Protein AF-A0A9P4TU41-F1 (afdb_monomer)

Foldseek 3Di:
DPPDPPPLVCVVPPDPDDDDDPDDDDDPPADPLLVVLLVCLVVVVVVPHDQEDDLVSLLSNLVCCVNPVCLVSCVVRCCSHCVVCLVCLQPPPNLLVLSVCVSNVVPVSNVVSLVSCLVAWDADPVRFTAHNVRDTPVPHDHDPCSVVVSPVSNVVVVVVVVVVVCVVVVVVVVVVPDDDDPPPDD

Organism: NCBI:txid1048955

Radius of gyration: 26.03 Å; Cα contacts (8 Å, |Δi|>4): 133; chains: 1; bounding box: 68×40×89 Å

Secondary structure (DSSP, 8-s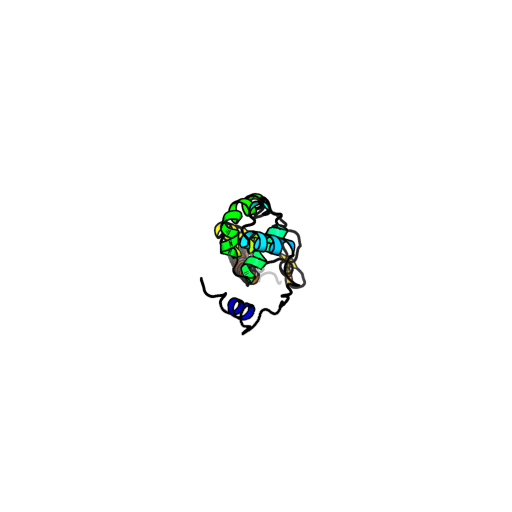tate):
---S-HHHHHHTS-----S----PPP-TTS-HHHHHHHHHHHTT-GGGS-SS--HHHHHHHHHHHHHHT-HHHHGGGHHHHHHHHHTTTTSTT-TTHHHHHHHHT-HHHHHHHHHHHHHH-EE-TT--EE-TTS-BGGGS---TTHHHHHHHHHHHHHHHHHHHHHHHHHHHHHHTTPPPPTT---

Mean predicted aligned error: 9.93 Å

pLDDT: mean 85.28, std 16.54, range [38.69, 98.06]

Sequence (186 aa):
MLMKNLHLRKSMFASNSTEANEEEVAFPEDSVKALNIVLRLAHLRYVQVPKILKFSTLIELAILCDKYDLVSLVRPYLHDWCAPHSEQLCAVGYEEWLYLAWVFGYATGFKKLANMLAMQIRTNAEGHCLTTGGRGLDKLQMPPGIVDHLLSIRASIVERLHGVCCCYVNPILAESYVKPHPGDVK

Nearest PDB structures (foldseek):
  8b3i-assembly1_e  TM=2.694E-01  e=2.372E+00  Homo sapiens
  8p0v-assembly1_O  TM=2.212E-01  e=4.064E+00  Homo sapiens

Structure (mmCIF, N/CA/C/O backbone):
data_AF-A0A9P4TU41-F1
#
_entry.id   AF-A0A9P4TU41-F1
#
loop_
_atom_site.group_PDB
_atom_site.id
_atom_site.type_symbol
_atom_site.label_atom_id
_atom_site.label_alt_id
_atom_site.label_comp_id
_atom_site.label_asym_id
_atom_site.label_entity_id
_atom_site.label_seq_id
_atom_site.pdbx_PDB_ins_code
_atom_site.Cartn_x
_atom_site.Cartn_y
_atom_site.Cartn_z
_atom_site.occupancy
_atom_site.B_iso_or_equiv
_atom_site.auth_seq_id
_atom_site.auth_comp_id
_atom_site.auth_asym_id
_atom_site.auth_atom_id
_atom_site.pdbx_PDB_model_num
ATOM 1 N N . MET A 1 1 ? -12.778 -12.530 -6.295 1.00 38.69 1 MET A N 1
ATOM 2 C CA . MET A 1 1 ? -11.574 -13.316 -5.946 1.00 38.69 1 MET A CA 1
ATOM 3 C C . MET A 1 1 ? -11.607 -13.549 -4.437 1.00 38.69 1 MET A C 1
ATOM 5 O O . MET A 1 1 ? -11.075 -12.751 -3.688 1.00 38.69 1 MET A O 1
ATOM 9 N N . LEU A 1 2 ? -12.382 -14.550 -4.002 1.00 43.75 2 LEU A N 1
ATOM 10 C CA . LEU A 1 2 ? -12.936 -14.680 -2.638 1.00 43.75 2 LEU A CA 1
ATOM 11 C C . LEU A 1 2 ? -12.410 -15.915 -1.874 1.00 43.75 2 LEU A C 1
ATOM 13 O O . LEU A 1 2 ? -13.087 -16.438 -0.999 1.00 43.75 2 LEU A O 1
ATOM 17 N N . MET A 1 3 ? -11.220 -16.424 -2.201 1.00 42.34 3 MET A N 1
ATOM 18 C CA . MET A 1 3 ? -10.729 -17.683 -1.618 1.00 42.34 3 MET A CA 1
ATOM 19 C C . MET A 1 3 ? -9.281 -17.607 -1.136 1.00 42.34 3 MET A C 1
ATOM 21 O O . MET A 1 3 ? -8.426 -18.307 -1.667 1.00 42.34 3 MET A O 1
ATOM 25 N N . LYS A 1 4 ? -8.985 -16.777 -0.127 1.00 49.34 4 LYS A N 1
ATOM 26 C CA . LYS A 1 4 ? -7.693 -16.888 0.581 1.00 49.34 4 LYS A CA 1
ATOM 27 C C . LYS A 1 4 ? -7.748 -16.978 2.110 1.00 49.34 4 LYS A C 1
ATOM 29 O O . LYS A 1 4 ? -6.784 -17.448 2.694 1.00 49.34 4 LYS A O 1
ATOM 34 N N . ASN A 1 5 ? -8.876 -16.708 2.772 1.00 48.41 5 ASN A N 1
ATOM 35 C CA . ASN A 1 5 ? -8.836 -16.447 4.223 1.00 48.41 5 ASN A CA 1
ATOM 36 C C . ASN A 1 5 ? -9.500 -17.511 5.121 1.00 48.41 5 ASN A C 1
ATOM 38 O O . ASN A 1 5 ? -9.805 -17.237 6.279 1.00 48.41 5 ASN A O 1
ATOM 42 N N . LEU A 1 6 ? -9.719 -18.745 4.640 1.00 43.12 6 LEU A N 1
ATOM 43 C CA . LEU A 1 6 ? -10.350 -19.787 5.472 1.00 43.12 6 LEU A CA 1
ATOM 44 C C . LEU A 1 6 ? -9.370 -20.494 6.429 1.00 43.12 6 LEU A C 1
ATOM 46 O O . LEU A 1 6 ? -9.794 -20.989 7.471 1.00 43.12 6 LEU A O 1
ATOM 50 N N . HIS A 1 7 ? -8.074 -20.550 6.102 1.00 43.03 7 HIS A N 1
ATOM 51 C CA . HIS A 1 7 ? -7.105 -21.320 6.893 1.00 43.03 7 HIS A CA 1
ATOM 52 C C . HIS A 1 7 ? -6.685 -20.589 8.182 1.00 43.03 7 HIS A C 1
ATOM 54 O O . HIS A 1 7 ? -6.666 -21.194 9.250 1.00 43.03 7 HIS A O 1
ATOM 60 N N . LEU A 1 8 ? -6.475 -19.268 8.111 1.00 48.97 8 LEU A N 1
ATOM 61 C CA . LEU A 1 8 ? -6.157 -18.431 9.279 1.00 48.97 8 LEU A CA 1
ATOM 62 C C . LEU A 1 8 ? -7.345 -18.303 10.249 1.00 48.97 8 LEU A C 1
ATOM 64 O O . LEU A 1 8 ? -7.156 -18.412 11.458 1.00 48.97 8 LEU A O 1
ATOM 68 N N . ARG A 1 9 ? -8.583 -18.190 9.734 1.00 48.12 9 ARG A N 1
ATOM 69 C CA . ARG A 1 9 ? -9.808 -18.152 10.562 1.00 48.12 9 ARG A CA 1
ATOM 70 C C . ARG A 1 9 ? -9.987 -19.393 11.438 1.00 48.12 9 ARG A C 1
ATOM 72 O O . ARG A 1 9 ? -10.504 -19.274 12.542 1.00 48.12 9 ARG A O 1
ATOM 79 N N . LYS A 1 10 ? -9.579 -20.574 10.957 1.00 45.94 10 LYS A N 1
ATOM 80 C CA . LYS A 1 10 ? -9.667 -21.811 11.746 1.00 45.94 10 LYS A CA 1
ATOM 81 C C . LYS A 1 10 ? -8.585 -21.889 12.818 1.00 45.94 10 LYS A C 1
ATOM 83 O O . LYS A 1 10 ? -8.879 -22.375 13.895 1.00 45.94 10 LYS A O 1
ATOM 88 N N . SER A 1 11 ? -7.381 -21.377 12.569 1.00 47.03 11 SER A N 1
ATOM 89 C CA . SER A 1 11 ? -6.289 -21.476 13.546 1.00 47.03 11 SER A CA 1
ATOM 90 C C . SER A 1 11 ? -6.478 -20.582 14.776 1.00 47.03 11 SER A C 1
ATOM 92 O O . SER A 1 11 ? -5.959 -20.921 15.830 1.00 47.03 11 SER A O 1
ATOM 94 N N . MET A 1 12 ? -7.207 -19.464 14.661 1.00 50.66 12 MET A N 1
ATOM 95 C CA . MET A 1 12 ? -7.396 -18.517 15.773 1.00 50.66 12 MET A CA 1
ATOM 96 C C . MET A 1 12 ? -8.473 -18.958 16.784 1.00 50.66 12 MET A C 1
ATOM 98 O O . MET A 1 12 ? -8.491 -18.461 17.901 1.00 50.66 12 MET A O 1
ATOM 102 N N . PHE A 1 13 ? -9.352 -19.897 16.412 1.00 54.66 13 PHE A N 1
ATOM 103 C CA . PHE A 1 13 ? -10.448 -20.384 17.267 1.00 54.66 13 PHE A CA 1
ATOM 104 C C . PHE A 1 13 ? -10.550 -21.919 17.316 1.00 54.66 13 PHE A C 1
ATOM 106 O O . PHE A 1 13 ? -11.575 -22.458 17.725 1.00 54.66 13 PHE A O 1
ATOM 113 N N . ALA A 1 14 ? -9.513 -22.646 16.888 1.00 48.22 14 ALA A N 1
ATOM 114 C CA . ALA A 1 14 ? -9.449 -24.105 17.015 1.00 48.22 14 ALA A CA 1
ATOM 115 C C . ALA A 1 14 ? -8.848 -24.531 18.364 1.00 48.22 14 ALA A C 1
ATOM 117 O O . ALA A 1 14 ? -7.944 -25.362 18.412 1.00 48.22 14 ALA A O 1
ATOM 118 N N . SER A 1 15 ? -9.362 -23.979 19.460 1.00 49.50 15 SER A N 1
ATOM 119 C CA . SER A 1 15 ? -9.226 -24.566 20.790 1.00 49.50 15 SER A CA 1
ATOM 120 C C . SER A 1 15 ? -10.615 -24.995 21.262 1.00 49.50 15 SER A C 1
ATOM 122 O O . SER A 1 15 ? -11.562 -24.211 21.316 1.00 49.50 15 SER A O 1
ATOM 124 N N . ASN A 1 16 ? -10.766 -26.292 21.539 1.00 52.56 16 ASN A N 1
ATOM 125 C CA . ASN A 1 16 ? -11.933 -26.828 22.232 1.00 52.56 16 ASN A CA 1
ATOM 126 C C . ASN A 1 16 ? -11.872 -26.348 23.690 1.00 52.56 16 ASN A C 1
ATOM 128 O O . ASN A 1 16 ? -11.364 -27.069 24.544 1.00 52.56 16 ASN A O 1
ATOM 132 N N . SER A 1 17 ? -12.353 -25.140 23.975 1.00 49.31 17 SER A N 1
ATOM 133 C CA . SER A 1 17 ? -12.289 -24.581 25.328 1.00 49.31 17 SER A CA 1
ATOM 134 C C . SER A 1 17 ? -13.618 -24.780 26.053 1.00 49.31 17 SER A C 1
ATOM 136 O O . SER A 1 17 ? -14.545 -23.976 25.964 1.00 49.31 17 SER A O 1
ATOM 138 N N . THR A 1 18 ? -13.716 -25.898 26.771 1.00 51.31 18 THR A N 1
ATOM 13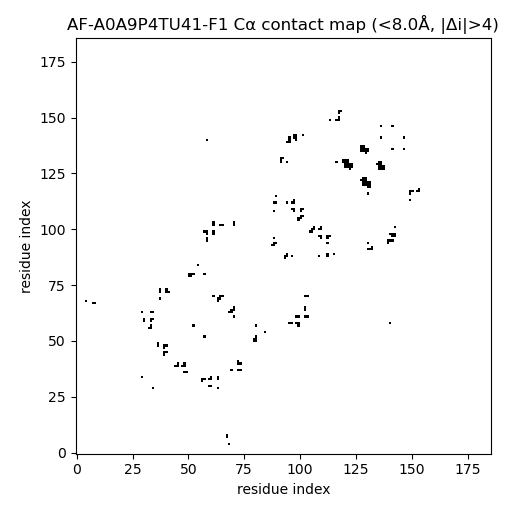9 C CA . THR A 1 18 ? -14.534 -25.981 27.982 1.00 51.31 18 THR A CA 1
ATOM 140 C C . THR A 1 18 ? -13.812 -25.200 29.081 1.00 51.31 18 THR A C 1
ATOM 142 O O . THR A 1 18 ? -12.675 -25.529 29.394 1.00 51.31 18 THR A O 1
ATOM 145 N N . GLU A 1 19 ? -14.503 -24.213 29.652 1.00 46.53 19 GLU A N 1
ATOM 146 C CA . GLU A 1 19 ? -14.101 -23.349 30.778 1.00 46.53 19 GLU A CA 1
ATOM 147 C C . GLU A 1 19 ? -13.234 -22.120 30.447 1.00 46.53 19 GLU A C 1
ATOM 149 O O . GLU A 1 19 ? -12.299 -22.145 29.651 1.00 46.53 19 GLU A O 1
ATOM 154 N N . ALA A 1 20 ? -13.621 -21.001 31.070 1.00 51.19 20 ALA A N 1
ATOM 155 C CA . ALA A 1 20 ? -13.007 -19.687 30.960 1.00 51.19 20 ALA A CA 1
ATOM 156 C C . ALA A 1 20 ? -11.635 -19.683 31.644 1.00 51.19 20 ALA A C 1
ATOM 158 O O . ALA A 1 20 ? -11.511 -19.299 32.804 1.00 51.19 20 ALA A O 1
ATOM 159 N N . ASN A 1 21 ? -10.613 -20.130 30.924 1.00 53.59 21 ASN A N 1
ATOM 160 C CA . ASN A 1 21 ? -9.230 -19.851 31.269 1.00 53.59 21 ASN A CA 1
ATOM 161 C C . ASN A 1 21 ? -8.800 -18.607 30.479 1.00 53.59 21 ASN A C 1
ATOM 163 O O . ASN A 1 21 ? -9.056 -18.525 29.276 1.00 53.59 21 ASN A O 1
ATOM 167 N N . GLU A 1 22 ? -8.217 -17.614 31.152 1.00 62.56 22 GLU A N 1
ATOM 168 C CA . GLU A 1 22 ? -7.674 -16.403 30.524 1.00 62.56 22 GLU A CA 1
ATOM 169 C C . GLU A 1 22 ? -6.463 -16.778 29.652 1.00 62.56 22 GLU A C 1
ATOM 171 O O . GLU A 1 22 ? -5.313 -16.689 30.072 1.00 62.56 22 GLU A O 1
ATOM 176 N N . GLU A 1 23 ? -6.716 -17.258 28.435 1.00 71.50 23 GLU A N 1
ATOM 177 C CA . GLU A 1 23 ? -5.667 -17.508 27.451 1.00 71.50 23 GLU A CA 1
ATOM 178 C C . GLU A 1 23 ? -5.210 -16.171 26.854 1.00 71.50 23 GLU A C 1
ATOM 180 O O . GLU A 1 23 ? -5.903 -15.541 26.050 1.00 71.50 23 GLU A O 1
ATOM 185 N N . GLU A 1 24 ? -4.032 -15.715 27.280 1.00 78.75 24 GLU A N 1
ATOM 186 C CA . GLU A 1 24 ? -3.367 -14.557 26.692 1.00 78.75 24 GLU A CA 1
ATOM 187 C C . GLU A 1 24 ? -2.900 -14.889 25.266 1.00 78.75 24 GLU A C 1
ATOM 189 O O . GLU A 1 24 ? -2.159 -15.846 25.035 1.00 78.75 24 GLU A O 1
ATOM 194 N N . VAL A 1 25 ? -3.320 -14.074 24.295 1.00 82.44 25 VAL A N 1
ATOM 195 C CA . VAL A 1 25 ? -2.894 -14.195 22.895 1.00 82.44 25 VAL A CA 1
ATOM 196 C C . VAL A 1 25 ? -1.855 -13.119 22.594 1.00 82.44 25 VAL A C 1
ATOM 198 O O . VAL A 1 25 ? -2.152 -11.925 22.634 1.00 82.44 25 VAL A O 1
ATOM 201 N N . ALA A 1 26 ? -0.632 -13.541 22.269 1.00 85.94 26 ALA A N 1
ATOM 202 C CA . ALA A 1 26 ? 0.463 -12.641 21.920 1.00 85.94 26 ALA A CA 1
ATOM 203 C C . ALA A 1 26 ? 0.450 -12.255 20.428 1.00 85.94 26 ALA A C 1
ATOM 205 O O . ALA A 1 26 ? 0.264 -13.102 19.554 1.00 85.94 26 ALA A O 1
ATOM 206 N N . PHE A 1 27 ? 0.740 -10.980 20.135 1.00 87.25 27 PHE A N 1
ATOM 207 C CA . PHE A 1 27 ? 0.822 -10.422 18.774 1.00 87.25 27 PHE A CA 1
ATOM 208 C C . PHE A 1 27 ? 2.187 -9.746 18.510 1.00 87.25 27 PHE A C 1
ATOM 210 O O . PHE A 1 27 ? 2.232 -8.543 18.252 1.00 87.25 27 PHE A O 1
ATOM 217 N N . PRO A 1 28 ? 3.320 -10.472 18.611 1.00 86.31 28 PRO A N 1
ATOM 218 C CA . PRO A 1 28 ? 4.659 -9.867 18.642 1.00 86.31 28 PRO A CA 1
ATOM 219 C C . PRO A 1 28 ? 5.038 -9.104 17.363 1.00 86.31 28 PRO A C 1
ATOM 221 O O . PRO A 1 28 ? 5.765 -8.119 17.431 1.00 86.31 28 PRO A O 1
ATOM 224 N N . GLU A 1 29 ? 4.507 -9.524 16.214 1.00 87.62 29 GLU A N 1
ATOM 225 C CA . GLU A 1 29 ? 4.835 -8.954 14.898 1.00 87.62 29 GLU A CA 1
ATOM 226 C C . GLU A 1 29 ? 3.870 -7.843 14.448 1.00 87.62 29 GLU A C 1
ATOM 228 O O . GLU A 1 29 ? 4.041 -7.261 13.377 1.00 87.6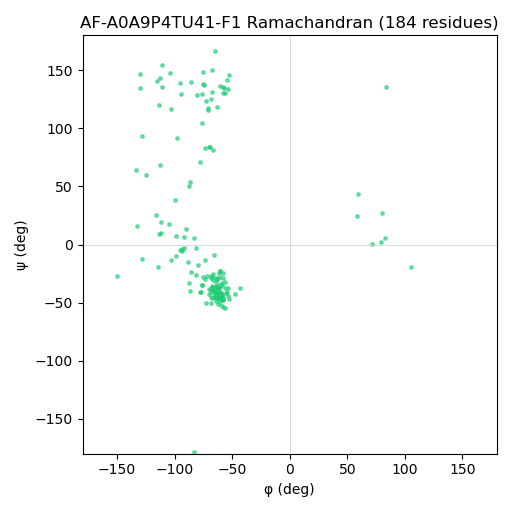2 29 GLU A O 1
ATOM 233 N N . ASP A 1 30 ? 2.818 -7.563 15.221 1.00 91.44 30 ASP A N 1
ATOM 234 C CA . ASP A 1 30 ? 1.769 -6.630 14.814 1.00 91.44 30 ASP A CA 1
ATOM 235 C C . ASP A 1 30 ? 2.021 -5.222 15.371 1.00 91.44 30 ASP A C 1
ATOM 237 O O . ASP A 1 30 ? 2.372 -5.024 16.536 1.00 91.44 30 ASP A O 1
ATOM 241 N N . SER A 1 31 ? 1.778 -4.197 14.548 1.00 94.31 31 SER A N 1
ATOM 242 C CA . SER A 1 31 ? 1.861 -2.809 15.011 1.00 94.31 31 SER A CA 1
ATOM 243 C C . SER A 1 31 ? 0.818 -2.543 16.092 1.00 94.31 31 SER A C 1
ATOM 245 O O . SER A 1 31 ? -0.387 -2.542 15.829 1.00 94.31 31 SER A O 1
ATOM 247 N N . VAL A 1 32 ? 1.287 -2.189 17.291 1.00 94.75 32 VAL A N 1
ATOM 248 C CA . VAL A 1 32 ? 0.436 -1.774 18.417 1.00 94.75 32 VAL A CA 1
ATOM 249 C C . VAL A 1 32 ? -0.509 -0.638 18.014 1.00 94.75 32 VAL A C 1
ATOM 251 O O . VAL A 1 32 ? -1.664 -0.611 18.433 1.00 94.75 32 VAL A O 1
ATOM 254 N N . LYS A 1 33 ? -0.051 0.303 17.174 1.00 95.38 33 LYS A N 1
ATOM 255 C CA . LYS A 1 33 ? -0.865 1.449 16.736 1.00 95.38 33 LYS A CA 1
ATOM 256 C C . LYS A 1 33 ? -2.004 1.009 15.824 1.00 95.38 33 LYS A C 1
ATOM 258 O O . LYS A 1 33 ? -3.149 1.386 16.068 1.00 95.38 33 LYS A O 1
ATOM 263 N N . ALA A 1 34 ? -1.695 0.221 14.797 1.00 96.56 34 ALA A N 1
ATOM 264 C CA . ALA A 1 34 ? -2.693 -0.270 13.855 1.00 96.56 34 ALA A CA 1
ATOM 265 C C . ALA A 1 34 ? -3.676 -1.237 14.535 1.00 96.56 34 ALA A C 1
ATOM 267 O O . ALA A 1 34 ? -4.887 -1.125 14.339 1.00 96.56 34 ALA A O 1
ATOM 268 N N . LEU A 1 35 ? -3.175 -2.104 15.420 1.00 95.81 35 LEU A N 1
ATOM 269 C CA . LEU A 1 35 ? -3.991 -3.037 16.190 1.00 95.81 35 LEU A CA 1
ATOM 270 C C . LEU A 1 35 ? -4.974 -2.291 17.097 1.00 95.81 35 LEU A C 1
ATOM 272 O O . LEU A 1 35 ? -6.154 -2.622 17.138 1.00 95.81 35 LEU A O 1
ATOM 276 N N . ASN A 1 36 ? -4.532 -1.219 17.760 1.00 96.06 36 ASN A N 1
ATOM 277 C CA . ASN A 1 36 ? -5.413 -0.402 18.595 1.00 96.06 36 ASN A CA 1
ATOM 278 C C . ASN A 1 36 ? -6.546 0.249 17.780 1.00 96.06 36 ASN A C 1
ATOM 280 O O . ASN A 1 36 ? -7.677 0.316 18.253 1.00 96.06 36 ASN A O 1
ATOM 284 N N . ILE A 1 37 ? -6.278 0.683 16.541 1.00 97.50 37 ILE A N 1
ATOM 285 C CA . ILE A 1 37 ? -7.316 1.216 15.640 1.00 97.50 37 ILE A CA 1
ATOM 286 C C . ILE A 1 37 ? -8.355 0.136 15.329 1.00 97.50 37 ILE A C 1
ATOM 288 O O . ILE A 1 37 ? -9.551 0.369 15.511 1.00 97.50 37 ILE A O 1
ATOM 292 N N . VAL A 1 38 ? -7.904 -1.048 14.910 1.00 96.50 38 VAL A N 1
ATOM 293 C CA . VAL A 1 38 ? -8.778 -2.190 14.603 1.00 96.50 38 VAL A CA 1
ATOM 294 C C . VAL A 1 38 ? -9.620 -2.575 15.818 1.00 96.50 38 VAL A C 1
ATOM 296 O O . VAL A 1 38 ? -10.834 -2.716 15.698 1.00 96.50 38 VAL A O 1
ATOM 299 N N . LEU A 1 39 ? -9.010 -2.687 16.999 1.00 95.50 39 LEU A N 1
ATOM 300 C CA . LEU A 1 39 ? -9.716 -3.045 18.228 1.00 95.50 39 LEU A CA 1
ATOM 301 C C . LEU A 1 39 ? -10.735 -1.973 18.629 1.00 95.50 39 LEU A C 1
ATOM 303 O O . LEU A 1 39 ? -11.863 -2.301 18.988 1.00 95.50 39 LEU A O 1
ATOM 307 N N . ARG A 1 40 ? -10.397 -0.682 18.517 1.00 97.00 40 ARG A N 1
ATOM 308 C CA . ARG A 1 40 ? -11.365 0.404 18.755 1.00 97.00 40 ARG A CA 1
ATOM 309 C C . ARG A 1 40 ? -12.567 0.293 17.825 1.00 97.00 40 ARG A C 1
ATOM 311 O O . ARG A 1 40 ? -13.688 0.469 18.293 1.00 97.00 40 ARG A O 1
ATOM 318 N N . LEU A 1 41 ? -12.345 -0.014 16.547 1.00 96.69 41 LEU A N 1
ATOM 319 C CA . LEU A 1 41 ? -13.423 -0.221 15.581 1.00 96.69 41 LEU A CA 1
ATOM 320 C C . LEU A 1 41 ? -14.272 -1.448 15.923 1.00 96.69 41 LEU A C 1
ATOM 322 O O . LEU A 1 41 ? -15.495 -1.341 15.956 1.00 96.69 41 LEU A O 1
ATOM 326 N N . ALA A 1 42 ? -13.642 -2.579 16.248 1.00 95.00 42 ALA A N 1
ATOM 327 C CA . ALA A 1 42 ? -14.333 -3.808 16.635 1.00 95.00 42 ALA A CA 1
ATOM 328 C C . ALA A 1 42 ? -15.188 -3.627 17.903 1.00 95.00 42 ALA A C 1
ATOM 330 O O . ALA A 1 42 ? -16.283 -4.172 18.001 1.00 95.00 42 ALA A O 1
ATOM 331 N N . HIS A 1 43 ? -14.724 -2.803 18.847 1.00 95.81 43 HIS A N 1
ATOM 332 C CA . HIS A 1 43 ? -15.447 -2.451 20.072 1.00 95.81 43 HIS A CA 1
ATOM 333 C C . HIS A 1 43 ? -16.344 -1.206 19.938 1.00 95.81 43 HIS A C 1
ATOM 335 O O . HIS A 1 43 ? -16.787 -0.667 20.953 1.00 95.81 43 HIS A O 1
ATOM 341 N N . LEU A 1 44 ? -16.608 -0.724 18.717 1.00 95.88 44 LEU A N 1
ATOM 342 C CA . LEU A 1 44 ? -17.497 0.413 18.427 1.00 95.88 44 LEU A CA 1
ATOM 343 C C . LEU A 1 44 ? -17.089 1.732 19.124 1.00 95.88 44 LEU A C 1
ATOM 345 O O . LEU A 1 44 ? -17.904 2.628 19.346 1.00 95.88 44 LEU A O 1
ATOM 349 N N . ARG A 1 45 ? -15.805 1.893 19.466 1.00 95.44 45 ARG A N 1
ATOM 350 C CA . ARG A 1 45 ? -15.242 3.084 20.130 1.00 95.44 45 ARG A CA 1
ATOM 351 C C . ARG A 1 45 ? -14.845 4.160 19.117 1.00 95.44 45 ARG A C 1
ATOM 353 O O . ARG A 1 45 ? -13.717 4.652 19.124 1.00 95.44 45 ARG A O 1
ATOM 360 N N . TYR A 1 46 ? -15.779 4.551 18.252 1.00 91.56 46 TYR A N 1
ATOM 361 C CA . TYR A 1 46 ? -15.516 5.416 17.092 1.00 91.56 46 TYR A CA 1
ATOM 362 C C . TYR A 1 46 ? -14.922 6.784 17.446 1.00 91.56 46 TYR A C 1
ATOM 364 O O . TYR A 1 46 ? -14.094 7.304 16.708 1.00 91.56 46 TYR A O 1
ATOM 372 N N . VAL A 1 47 ? -15.289 7.350 18.602 1.00 94.00 47 VAL A N 1
ATOM 373 C CA . VAL A 1 47 ? -14.767 8.646 19.084 1.00 94.00 47 VAL A CA 1
ATOM 374 C C . VAL A 1 47 ? -13.245 8.615 19.271 1.00 94.00 47 VAL A C 1
ATOM 376 O O . VAL A 1 47 ? -12.578 9.638 19.148 1.00 94.00 47 VAL A O 1
ATOM 379 N N . GLN A 1 48 ? -12.685 7.437 19.547 1.00 93.62 48 GLN A N 1
ATOM 380 C CA . GLN A 1 48 ? -11.253 7.244 19.765 1.00 93.62 48 GLN A CA 1
ATOM 381 C C . GLN A 1 48 ? -10.511 6.892 18.467 1.00 93.62 48 GLN A C 1
ATOM 383 O O . GLN A 1 48 ? -9.293 6.720 18.487 1.00 93.62 48 GLN A O 1
ATOM 388 N N . VAL A 1 49 ? -11.204 6.744 17.339 1.00 95.31 49 VAL A N 1
ATOM 389 C CA . VAL A 1 49 ? -10.582 6.405 16.058 1.00 95.31 49 VAL A CA 1
ATOM 390 C C . VAL A 1 49 ? -9.981 7.675 15.438 1.00 95.31 49 VAL A C 1
ATOM 392 O O . VAL A 1 49 ? -10.673 8.691 15.341 1.00 95.31 49 VAL A O 1
ATOM 395 N N . PRO A 1 50 ? -8.698 7.668 15.024 1.00 95.12 50 PRO A N 1
ATOM 396 C CA . PRO A 1 50 ? -8.086 8.833 14.397 1.00 95.12 50 PRO A CA 1
ATOM 397 C C . PRO A 1 50 ? -8.805 9.221 13.104 1.00 95.12 50 PRO A C 1
ATOM 399 O O . PRO A 1 50 ? -9.092 8.372 12.264 1.00 95.12 50 PRO A O 1
ATOM 402 N N . LYS A 1 51 ? -9.034 10.522 12.905 1.00 93.69 51 LYS A N 1
ATOM 403 C CA . LYS A 1 51 ? -9.608 11.039 11.651 1.00 93.69 51 LYS A CA 1
ATOM 404 C C . LYS A 1 51 ? -8.601 11.065 10.501 1.00 93.69 51 LYS A C 1
ATOM 406 O O . LYS A 1 51 ? -8.985 10.964 9.348 1.00 93.69 51 LYS A O 1
ATOM 411 N N . ILE A 1 52 ? -7.315 11.206 10.822 1.00 94.06 52 ILE A N 1
ATOM 412 C CA . ILE A 1 52 ? -6.218 11.289 9.856 1.00 94.06 52 ILE A CA 1
ATOM 413 C C . ILE A 1 52 ? -5.146 10.292 10.284 1.00 94.06 52 ILE A C 1
ATOM 415 O O . ILE A 1 52 ? -4.783 10.239 11.463 1.00 94.06 52 ILE A O 1
ATOM 419 N N . LEU A 1 53 ? -4.625 9.526 9.327 1.00 95.75 53 LEU A N 1
ATOM 420 C CA . LEU A 1 53 ? -3.522 8.598 9.543 1.00 95.75 53 LEU A CA 1
ATOM 421 C C . LEU A 1 53 ? -2.272 9.061 8.804 1.00 95.75 53 LEU A C 1
ATOM 423 O O . LEU A 1 53 ? -2.335 9.565 7.684 1.00 95.75 53 LEU A O 1
ATOM 427 N N . LYS A 1 54 ? -1.117 8.848 9.437 1.00 95.81 54 LYS A N 1
ATOM 428 C CA . LYS A 1 54 ? 0.174 8.923 8.749 1.00 95.81 54 LYS A CA 1
ATOM 429 C C . LYS A 1 54 ? 0.273 7.771 7.754 1.00 95.81 54 LYS A C 1
ATOM 431 O O . LYS A 1 54 ? -0.242 6.687 8.024 1.00 95.81 54 LYS A O 1
ATOM 436 N N . PHE A 1 55 ? 1.003 7.990 6.665 1.00 95.62 55 PHE A N 1
ATOM 437 C CA . PHE A 1 55 ? 1.202 6.986 5.622 1.00 95.62 55 PHE A CA 1
ATOM 438 C C . PHE A 1 55 ? 1.721 5.651 6.176 1.00 95.62 55 PHE A C 1
ATOM 440 O O . PHE A 1 55 ? 1.138 4.609 5.904 1.00 95.62 55 PHE A O 1
ATOM 447 N N . SER A 1 56 ? 2.738 5.678 7.045 1.00 95.50 56 SER A N 1
ATOM 448 C CA . SER A 1 56 ? 3.297 4.462 7.654 1.00 95.50 56 SER A CA 1
ATOM 449 C C . SER A 1 56 ? 2.269 3.670 8.469 1.00 95.50 56 SER A C 1
ATOM 451 O O . SER A 1 56 ? 2.181 2.455 8.342 1.00 95.50 56 SER A O 1
ATOM 453 N N . THR A 1 57 ? 1.425 4.348 9.252 1.00 97.06 57 THR A N 1
ATOM 454 C CA . THR A 1 57 ? 0.346 3.693 10.010 1.00 97.06 57 THR A CA 1
ATOM 455 C C . THR A 1 57 ? -0.724 3.111 9.089 1.00 97.06 57 THR A C 1
ATOM 457 O O . THR A 1 57 ? -1.332 2.101 9.425 1.00 97.06 57 THR A O 1
ATOM 460 N N . LEU A 1 58 ? -0.951 3.714 7.920 1.00 96.94 58 LEU A N 1
ATOM 461 C CA . LEU A 1 58 ? -1.865 3.172 6.919 1.00 96.94 58 LEU A CA 1
ATOM 462 C C . LEU A 1 58 ? -1.305 1.894 6.271 1.00 96.94 58 LEU A C 1
ATOM 464 O O . LEU A 1 58 ? -2.071 0.954 6.071 1.00 96.94 58 LEU A O 1
ATOM 468 N N . ILE A 1 59 ? 0.011 1.823 6.017 1.00 97.56 59 ILE A N 1
ATOM 469 C CA . ILE A 1 59 ? 0.695 0.582 5.600 1.00 97.56 59 ILE A CA 1
ATOM 470 C C . ILE A 1 59 ? 0.530 -0.505 6.664 1.00 97.56 59 ILE A C 1
ATOM 472 O O . ILE A 1 59 ? 0.036 -1.587 6.356 1.00 97.56 59 ILE A O 1
ATOM 476 N N . GLU A 1 60 ? 0.861 -0.202 7.922 1.00 97.75 60 GLU A N 1
ATOM 477 C CA . GLU A 1 60 ? 0.702 -1.135 9.048 1.00 97.75 60 GLU A CA 1
ATOM 478 C C . GLU A 1 60 ? -0.745 -1.641 9.169 1.00 97.75 60 GLU A C 1
ATOM 480 O O . GLU A 1 60 ? -0.987 -2.828 9.383 1.00 97.75 60 GLU A O 1
ATOM 485 N N . LEU A 1 61 ? -1.725 -0.753 8.985 1.00 97.94 61 LEU A N 1
ATOM 486 C CA . LEU A 1 61 ? -3.136 -1.116 9.007 1.00 97.94 61 LEU A CA 1
ATOM 487 C C . LEU A 1 61 ? -3.518 -2.034 7.845 1.00 97.94 61 LEU A C 1
ATOM 489 O O . LEU A 1 61 ? -4.279 -2.978 8.048 1.00 97.94 61 LEU A O 1
ATOM 493 N N . ALA A 1 62 ? -2.997 -1.790 6.643 1.00 98.06 62 ALA A N 1
ATOM 494 C CA . ALA A 1 62 ? -3.237 -2.665 5.503 1.00 98.06 62 ALA A CA 1
ATOM 495 C C . ALA A 1 62 ? -2.622 -4.054 5.695 1.00 98.06 62 ALA A C 1
ATOM 497 O O . ALA A 1 62 ? -3.278 -5.033 5.351 1.00 98.06 62 ALA A O 1
ATOM 498 N N . ILE A 1 63 ? -1.437 -4.148 6.310 1.00 97.25 63 ILE A N 1
ATOM 499 C CA . ILE A 1 63 ? -0.818 -5.431 6.678 1.00 97.25 63 ILE A CA 1
ATOM 500 C C . ILE A 1 63 ? -1.750 -6.215 7.612 1.00 97.25 63 ILE A C 1
ATOM 502 O O . ILE A 1 63 ? -2.041 -7.381 7.353 1.00 97.25 63 ILE A O 1
ATOM 506 N N . LEU A 1 64 ? -2.294 -5.572 8.656 1.00 96.75 64 LEU A N 1
ATOM 507 C CA . LEU A 1 64 ? -3.273 -6.222 9.538 1.00 96.75 64 LEU A CA 1
ATOM 508 C C . LEU A 1 64 ? -4.556 -6.611 8.798 1.00 96.75 64 LEU A C 1
ATOM 510 O O . LEU A 1 64 ? -5.114 -7.676 9.053 1.00 96.75 64 LEU A O 1
ATOM 514 N N . CYS A 1 65 ? -5.034 -5.764 7.886 1.00 97.44 65 CYS A N 1
ATOM 515 C CA . CYS A 1 65 ? -6.242 -6.043 7.116 1.00 97.44 65 CYS A CA 1
ATOM 516 C C . CYS A 1 65 ? -6.087 -7.248 6.189 1.00 97.44 65 CYS A C 1
ATOM 518 O O . CYS A 1 65 ? -7.028 -8.031 6.083 1.00 97.44 65 CYS A O 1
ATOM 520 N N . ASP A 1 66 ? -4.930 -7.396 5.550 1.00 96.50 66 ASP A N 1
ATOM 521 C CA . ASP A 1 66 ? -4.584 -8.550 4.719 1.00 96.50 66 ASP A CA 1
ATOM 522 C C . ASP A 1 66 ? -4.434 -9.817 5.579 1.00 96.50 66 ASP A C 1
ATOM 524 O O . ASP A 1 66 ? -5.040 -10.848 5.290 1.00 96.50 66 ASP A O 1
ATOM 528 N N . LYS A 1 67 ? -3.723 -9.712 6.712 1.00 94.31 67 LYS A N 1
ATOM 529 C CA . LYS A 1 67 ? -3.463 -10.825 7.642 1.00 94.31 67 LYS A CA 1
ATOM 530 C C . LYS A 1 67 ? -4.727 -11.373 8.314 1.00 94.31 67 LYS A C 1
ATOM 532 O O . LYS A 1 67 ? -4.880 -12.587 8.432 1.00 94.31 67 LYS A O 1
ATOM 537 N N . TYR A 1 68 ? -5.623 -10.495 8.762 1.00 94.31 68 TYR A N 1
ATOM 538 C CA . TYR A 1 68 ? -6.784 -10.856 9.586 1.00 94.31 68 TYR A CA 1
ATOM 539 C C . TYR A 1 68 ? -8.136 -10.647 8.890 1.00 94.31 68 TYR A C 1
ATOM 541 O O . TYR A 1 68 ? -9.177 -10.759 9.534 1.00 94.31 68 TYR A O 1
ATOM 549 N N . ASP A 1 69 ? -8.146 -10.358 7.585 1.00 94.44 69 ASP A N 1
ATOM 550 C CA . ASP A 1 69 ? -9.368 -10.159 6.791 1.00 94.44 69 ASP A CA 1
ATOM 551 C C . ASP A 1 69 ? -10.261 -9.009 7.314 1.00 94.44 69 ASP A C 1
ATOM 553 O O . ASP A 1 69 ? -11.484 -9.117 7.401 1.00 94.44 69 ASP A O 1
ATOM 557 N 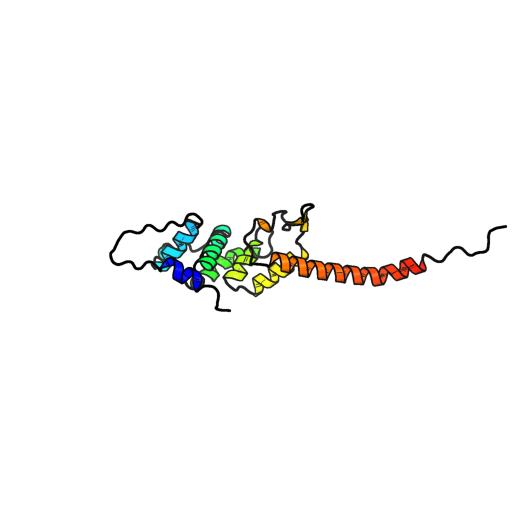N . LEU A 1 70 ? -9.639 -7.879 7.676 1.00 96.56 70 LEU A N 1
ATOM 558 C CA . LEU A 1 70 ? -10.297 -6.750 8.362 1.00 96.56 70 LEU A CA 1
ATOM 559 C C . LEU A 1 70 ? -10.701 -5.598 7.431 1.00 96.56 70 LEU A C 1
ATOM 561 O O . LEU A 1 70 ? -11.149 -4.550 7.898 1.00 96.56 70 LEU A O 1
ATOM 565 N N . VAL A 1 71 ? -10.569 -5.762 6.111 1.00 96.94 71 VAL A N 1
ATOM 566 C CA . VAL A 1 71 ? -10.869 -4.695 5.135 1.00 96.94 71 VAL A CA 1
ATOM 567 C C . VAL A 1 71 ? -12.303 -4.172 5.285 1.00 96.94 71 VAL A C 1
ATOM 569 O O . VAL A 1 71 ? -12.544 -2.974 5.149 1.00 96.94 71 VAL A O 1
ATOM 572 N N . SER A 1 72 ? -13.265 -5.049 5.586 1.00 96.19 72 SER A N 1
ATOM 573 C CA . SER A 1 72 ? -14.669 -4.671 5.795 1.00 96.19 72 SER A CA 1
ATOM 574 C C . SER A 1 72 ? -14.860 -3.736 6.993 1.00 96.19 72 SER A C 1
ATOM 576 O O . SER A 1 72 ? -15.662 -2.809 6.905 1.00 96.19 72 SER A O 1
ATOM 578 N N . LEU A 1 73 ? -14.093 -3.937 8.068 1.00 96.94 73 LEU A N 1
ATOM 579 C CA . LEU A 1 73 ? -14.163 -3.151 9.300 1.00 96.94 73 LEU A CA 1
ATOM 580 C C . LEU A 1 73 ? -13.671 -1.715 9.089 1.00 96.94 73 LEU A C 1
ATOM 582 O O . LEU A 1 73 ? -14.264 -0.767 9.597 1.00 96.94 73 LEU A O 1
ATOM 586 N N . VAL A 1 74 ? -12.593 -1.551 8.320 1.00 96.94 74 VAL A N 1
ATOM 587 C CA . VAL A 1 74 ? -11.962 -0.242 8.084 1.00 96.94 74 VAL A CA 1
ATOM 588 C C . VAL A 1 74 ? -12.559 0.513 6.898 1.00 96.94 74 VAL A C 1
ATOM 590 O O . VAL A 1 74 ? -12.351 1.719 6.777 1.00 96.94 74 VAL A O 1
ATOM 593 N N . ARG A 1 75 ? -13.322 -0.167 6.030 1.00 96.19 75 ARG A N 1
ATOM 594 C CA . ARG A 1 75 ? -13.866 0.382 4.776 1.00 96.19 75 ARG A CA 1
ATOM 595 C C . ARG A 1 75 ? -14.533 1.761 4.907 1.00 96.19 75 ARG A C 1
ATOM 597 O O . ARG A 1 75 ? -14.255 2.587 4.038 1.00 96.19 75 ARG A O 1
ATOM 604 N N . PRO A 1 76 ? -15.348 2.058 5.942 1.00 95.44 76 PRO A N 1
ATOM 605 C CA . PRO A 1 76 ? -15.981 3.373 6.082 1.00 95.44 76 PRO A CA 1
ATOM 606 C C . PRO A 1 76 ? -14.994 4.542 6.212 1.00 95.44 76 PRO A C 1
ATOM 608 O O . PRO A 1 76 ? -15.353 5.671 5.904 1.00 95.44 76 PRO A O 1
ATOM 611 N N . TYR A 1 77 ? -13.759 4.274 6.638 1.00 96.12 77 TYR A N 1
ATOM 612 C CA . TYR A 1 77 ? -12.742 5.285 6.934 1.00 96.12 77 TYR A CA 1
ATOM 613 C C . TYR A 1 77 ? -11.689 5.417 5.834 1.00 96.12 77 TYR A C 1
ATOM 615 O O . TYR A 1 77 ? -10.916 6.374 5.826 1.00 96.12 77 TYR A O 1
ATOM 623 N N . LEU A 1 78 ? -11.641 4.465 4.895 1.00 95.50 78 LEU A N 1
ATOM 624 C CA . LEU A 1 78 ? -10.577 4.409 3.895 1.00 95.50 78 LEU A CA 1
ATOM 625 C C . LEU A 1 78 ? -10.535 5.661 3.021 1.00 95.50 78 LEU A C 1
ATOM 627 O O . LEU A 1 78 ? -9.448 6.112 2.691 1.00 95.50 78 LEU A O 1
ATOM 631 N N . HIS A 1 79 ? -11.683 6.250 2.671 1.00 94.00 79 HIS A N 1
ATOM 632 C CA . HIS A 1 79 ? -11.691 7.488 1.890 1.00 94.00 79 HIS A CA 1
ATOM 633 C C . HIS A 1 79 ? -10.925 8.606 2.608 1.00 94.00 79 HIS A C 1
ATOM 635 O O . HIS A 1 79 ? -9.964 9.135 2.053 1.00 94.00 79 HIS A O 1
ATOM 641 N N . ASP A 1 80 ? -11.287 8.891 3.859 1.00 95.00 80 ASP A N 1
ATOM 642 C CA . ASP A 1 80 ? -10.698 9.976 4.647 1.00 95.00 80 ASP A CA 1
ATOM 643 C C . ASP A 1 80 ? -9.229 9.714 4.990 1.00 95.00 80 ASP A C 1
ATOM 645 O O . ASP A 1 80 ? -8.409 10.631 5.009 1.00 95.00 80 ASP A O 1
ATOM 649 N N . TRP A 1 81 ? -8.867 8.454 5.235 1.00 97.00 81 TRP A N 1
ATOM 650 C CA . TRP A 1 81 ? -7.487 8.088 5.537 1.00 97.00 81 TRP A CA 1
ATOM 651 C C . TRP A 1 81 ? -6.589 8.066 4.307 1.00 97.00 81 TRP A C 1
ATOM 653 O O . TRP A 1 81 ? -5.413 8.405 4.424 1.00 97.00 81 TRP A O 1
ATOM 663 N N . CYS A 1 82 ? -7.111 7.676 3.143 1.00 95.00 82 CYS A N 1
ATOM 664 C CA . CYS A 1 82 ? -6.326 7.558 1.920 1.00 95.00 82 CYS A CA 1
ATOM 665 C C . CYS A 1 82 ? -6.251 8.864 1.122 1.00 95.00 82 CYS A C 1
ATOM 667 O O . CYS A 1 82 ? -5.226 9.114 0.485 1.00 95.00 82 CYS A O 1
ATOM 669 N N . ALA A 1 83 ? -7.300 9.693 1.137 1.00 92.94 83 ALA A N 1
ATOM 670 C CA . ALA A 1 83 ? -7.364 10.917 0.339 1.00 92.94 83 ALA A CA 1
ATOM 671 C C . ALA A 1 83 ? -6.153 11.852 0.541 1.00 92.94 83 ALA A C 1
ATOM 673 O O . ALA A 1 83 ? -5.575 12.248 -0.476 1.00 92.94 83 ALA A O 1
ATOM 674 N N . PRO A 1 84 ? -5.667 12.116 1.775 1.00 93.00 84 PRO A N 1
ATOM 675 C CA . PRO A 1 84 ? -4.515 12.995 2.002 1.00 93.00 84 PRO A CA 1
ATOM 676 C C . PRO A 1 84 ? -3.211 12.521 1.346 1.00 93.00 84 PRO A C 1
ATOM 678 O O . PRO A 1 84 ? -2.337 13.331 1.065 1.00 93.00 84 PRO A O 1
ATOM 681 N N . HIS A 1 85 ? -3.076 11.216 1.094 1.00 92.81 85 HIS A N 1
ATOM 682 C CA . HIS A 1 85 ? -1.871 10.612 0.506 1.00 92.81 85 HIS A CA 1
ATOM 683 C C . HIS A 1 85 ? -2.015 10.365 -0.999 1.00 92.81 85 HIS A C 1
ATOM 685 O O . HIS A 1 85 ? -1.046 10.036 -1.679 1.00 92.81 85 HIS A O 1
ATOM 691 N N . SER A 1 86 ? -3.225 10.521 -1.544 1.00 87.75 86 SER A N 1
ATOM 692 C CA . SER A 1 86 ? -3.524 10.188 -2.940 1.00 87.75 86 SER A CA 1
ATOM 693 C C . SER A 1 86 ? -2.845 11.123 -3.949 1.00 87.75 86 SER A C 1
ATOM 695 O O . SER A 1 86 ? -2.481 10.689 -5.043 1.00 87.75 86 SER A O 1
ATOM 697 N N . GLU A 1 87 ? -2.592 12.377 -3.571 1.00 86.88 87 GLU A N 1
ATOM 698 C CA . GLU A 1 87 ? -1.831 13.337 -4.383 1.00 86.88 87 GLU A CA 1
ATOM 699 C C . GLU A 1 87 ? -0.350 12.944 -4.499 1.00 86.88 87 GLU A C 1
ATOM 701 O O . GLU A 1 87 ? 0.303 13.213 -5.507 1.00 86.88 87 GLU A O 1
ATOM 706 N N . GLN A 1 88 ? 0.164 12.230 -3.496 1.00 87.31 88 GLN A N 1
ATOM 707 C CA . GLN A 1 88 ? 1.546 11.761 -3.412 1.00 87.31 88 GLN A CA 1
ATOM 708 C C . GLN A 1 88 ? 1.733 10.357 -3.999 1.00 87.31 88 GLN A C 1
ATOM 710 O O . GLN A 1 88 ? 2.834 9.822 -3.950 1.00 87.31 88 GLN A O 1
ATOM 715 N N . LEU A 1 89 ? 0.697 9.781 -4.623 1.00 87.69 89 LEU A N 1
ATOM 716 C CA . LEU A 1 89 ? 0.688 8.447 -5.240 1.00 87.69 89 LEU A CA 1
ATOM 717 C C . LEU A 1 89 ? 1.944 8.117 -6.064 1.00 87.69 89 LEU A C 1
ATOM 719 O O . LEU A 1 89 ? 2.367 6.967 -6.105 1.00 87.69 89 LEU A O 1
ATOM 723 N N . CYS A 1 90 ? 2.498 9.100 -6.777 1.00 87.62 90 CYS A N 1
ATOM 724 C CA . CYS A 1 90 ? 3.673 8.926 -7.636 1.00 87.62 90 CYS A CA 1
ATOM 725 C C . CYS A 1 90 ? 4.923 9.654 -7.117 1.00 87.62 90 CYS A C 1
ATOM 727 O O . CYS A 1 90 ? 5.901 9.775 -7.852 1.00 87.62 90 CYS A O 1
ATOM 729 N N . ALA A 1 91 ? 4.886 10.173 -5.891 1.00 90.06 91 ALA A N 1
ATOM 730 C CA . ALA A 1 91 ? 6.030 10.817 -5.272 1.00 90.06 91 ALA A CA 1
ATOM 731 C C . ALA A 1 91 ? 7.052 9.770 -4.809 1.00 90.06 91 ALA A C 1
ATOM 733 O O . ALA A 1 91 ? 6.699 8.665 -4.390 1.00 90.06 91 ALA A O 1
ATOM 734 N N . VAL A 1 92 ? 8.330 10.148 -4.841 1.00 88.56 92 VAL A N 1
ATOM 735 C CA . VAL A 1 92 ? 9.401 9.347 -4.238 1.00 88.56 92 VAL A CA 1
ATOM 736 C C . VAL A 1 92 ? 9.090 9.166 -2.756 1.00 88.56 92 VAL A C 1
ATOM 738 O O . VAL A 1 92 ? 8.786 10.138 -2.064 1.00 88.56 92 VAL A O 1
ATOM 741 N N . GLY A 1 93 ? 9.154 7.932 -2.264 1.00 88.56 93 GLY A N 1
ATOM 742 C CA . GLY A 1 93 ? 8.818 7.634 -0.874 1.00 88.56 93 GLY A CA 1
ATOM 743 C C . GLY A 1 93 ? 7.466 6.942 -0.679 1.00 88.56 93 GLY A C 1
ATOM 744 O O . GLY A 1 93 ? 7.274 6.312 0.361 1.00 88.56 93 GLY A O 1
ATOM 745 N N . TYR A 1 94 ? 6.567 7.031 -1.664 1.00 93.56 94 TYR A N 1
ATOM 746 C CA . TYR A 1 94 ? 5.180 6.550 -1.598 1.00 93.56 94 TYR A CA 1
ATOM 747 C C . TYR A 1 94 ? 4.953 5.253 -2.391 1.00 93.56 94 TYR A C 1
ATOM 749 O O . TYR A 1 94 ? 3.818 4.889 -2.690 1.00 93.56 94 TYR A O 1
ATOM 757 N N . GLU A 1 95 ? 6.015 4.517 -2.728 1.00 94.12 95 GLU A N 1
ATOM 758 C CA . GLU A 1 95 ? 5.923 3.320 -3.573 1.00 94.12 95 GLU A CA 1
ATOM 759 C C . GLU A 1 95 ? 5.075 2.200 -2.934 1.00 94.12 95 GLU A C 1
ATOM 761 O O . GLU A 1 95 ? 4.366 1.482 -3.641 1.00 94.12 95 GLU A O 1
ATOM 766 N N . GLU A 1 96 ? 5.043 2.117 -1.598 1.00 95.62 96 GLU A N 1
ATOM 767 C CA . GLU A 1 96 ? 4.191 1.187 -0.832 1.00 95.62 96 GLU A CA 1
ATOM 768 C C . GLU A 1 96 ? 2.689 1.479 -0.976 1.00 95.62 96 GLU A C 1
ATOM 770 O O . GLU A 1 96 ? 1.845 0.656 -0.611 1.00 95.62 96 GLU A O 1
ATOM 775 N N . TRP A 1 97 ? 2.310 2.606 -1.590 1.00 96.25 97 TRP A N 1
ATOM 776 C CA . TRP A 1 97 ? 0.922 2.830 -1.986 1.00 96.25 97 TRP A CA 1
ATOM 777 C C . TRP A 1 97 ? 0.416 1.744 -2.936 1.00 96.25 97 TRP A C 1
ATOM 779 O O . TRP A 1 97 ? -0.784 1.470 -2.988 1.00 96.25 97 TRP A O 1
ATOM 789 N N . LEU A 1 98 ? 1.320 1.077 -3.659 1.00 95.94 98 LEU A N 1
ATOM 790 C CA . LEU A 1 98 ? 0.973 -0.063 -4.493 1.00 95.94 98 LEU A CA 1
ATOM 791 C C . LEU A 1 98 ? 0.387 -1.212 -3.661 1.00 95.94 98 LEU A C 1
ATOM 793 O O . LEU A 1 98 ? -0.572 -1.850 -4.100 1.00 95.94 98 LEU A O 1
ATOM 797 N N . TYR A 1 99 ? 0.905 -1.432 -2.449 1.00 97.69 99 TYR A N 1
ATOM 798 C CA . TYR A 1 99 ? 0.356 -2.404 -1.506 1.00 97.69 99 TYR A CA 1
ATOM 799 C C . TYR A 1 99 ? -1.013 -1.974 -0.986 1.00 97.69 99 TYR A C 1
ATOM 801 O O . TYR A 1 99 ? -1.954 -2.762 -1.036 1.00 97.69 99 TYR A O 1
ATOM 809 N N . LEU A 1 100 ? -1.179 -0.706 -0.603 1.00 97.12 100 LEU A N 1
ATOM 810 C CA . LEU A 1 100 ? -2.483 -0.179 -0.174 1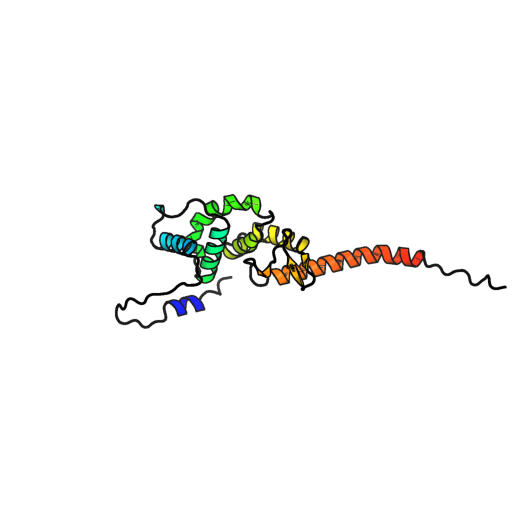.00 97.12 100 LEU A CA 1
ATOM 811 C C . LEU A 1 100 ? -3.549 -0.316 -1.254 1.00 97.12 100 LEU A C 1
ATOM 813 O O . LEU A 1 100 ? -4.668 -0.758 -0.989 1.00 97.12 100 LEU A O 1
ATOM 817 N N . ALA A 1 101 ? -3.195 0.023 -2.490 1.00 96.62 101 ALA A N 1
ATOM 818 C CA . ALA A 1 101 ? -4.097 -0.092 -3.619 1.00 96.62 101 ALA A CA 1
ATOM 819 C C . ALA A 1 101 ? -4.488 -1.547 -3.908 1.00 96.62 101 ALA A C 1
ATOM 821 O O . ALA A 1 101 ? -5.616 -1.800 -4.330 1.00 96.62 101 ALA A O 1
ATOM 822 N N . TRP A 1 102 ? -3.589 -2.494 -3.648 1.00 97.94 102 TRP A N 1
ATOM 823 C CA . TRP A 1 102 ? -3.863 -3.920 -3.772 1.00 97.94 102 TRP A CA 1
ATOM 824 C C . TRP A 1 102 ? -4.778 -4.438 -2.654 1.00 97.94 102 TRP A C 1
ATOM 826 O O . TRP A 1 102 ? -5.810 -5.030 -2.963 1.00 97.94 102 TRP A O 1
ATOM 836 N N . VAL A 1 103 ? -4.464 -4.148 -1.384 1.00 97.88 103 VAL A N 1
ATOM 837 C CA . VAL A 1 103 ? -5.263 -4.590 -0.222 1.00 97.88 103 VAL A CA 1
ATOM 838 C C . VAL A 1 103 ? -6.675 -3.996 -0.257 1.00 97.88 103 VAL A C 1
ATOM 840 O O . VAL A 1 103 ? -7.662 -4.699 -0.042 1.00 97.88 103 VAL A O 1
ATOM 843 N N . PHE A 1 104 ? -6.799 -2.700 -0.553 1.00 96.69 104 PHE A N 1
ATOM 844 C CA . PHE A 1 104 ? -8.083 -1.991 -0.501 1.00 96.69 104 PHE A CA 1
ATOM 845 C C . PHE A 1 104 ? -8.831 -1.936 -1.841 1.00 96.69 104 PHE A C 1
ATOM 847 O O . PHE A 1 104 ? -9.983 -1.501 -1.882 1.00 96.69 104 PHE A O 1
ATOM 854 N N . GLY A 1 105 ? -8.223 -2.408 -2.933 1.00 95.31 105 GLY A N 1
ATOM 855 C CA . GLY A 1 105 ? -8.868 -2.498 -4.245 1.00 95.31 105 GLY A CA 1
ATOM 856 C C . GLY A 1 105 ? -8.918 -1.186 -5.042 1.00 95.31 105 GLY A C 1
ATOM 857 O O . GLY A 1 105 ? -9.799 -1.012 -5.884 1.00 95.31 105 GLY A O 1
ATOM 858 N N . TYR A 1 106 ? -7.977 -0.261 -4.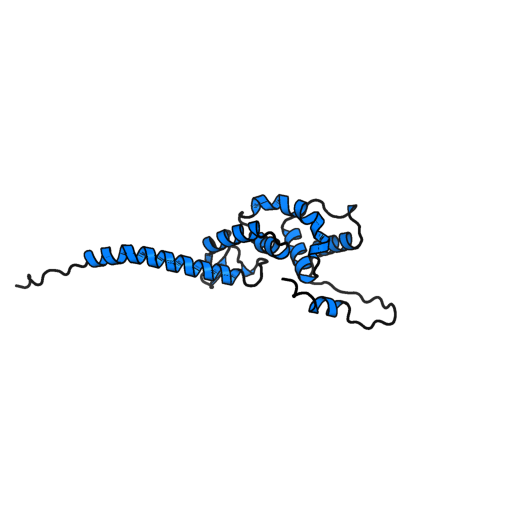829 1.00 95.50 106 TYR A N 1
ATOM 859 C CA . TYR A 1 106 ? -7.859 0.978 -5.611 1.00 95.50 106 TYR A CA 1
ATOM 860 C C . TYR A 1 106 ? -7.208 0.737 -6.984 1.00 95.50 106 TYR A C 1
ATOM 862 O O . TYR A 1 106 ? -6.081 1.161 -7.244 1.00 95.50 106 TYR A O 1
ATOM 870 N N . ALA A 1 107 ? -7.934 0.082 -7.895 1.00 95.69 107 ALA A N 1
ATOM 871 C CA . ALA A 1 107 ? -7.416 -0.377 -9.190 1.00 95.69 107 ALA A CA 1
ATOM 872 C C . ALA A 1 107 ? -6.757 0.729 -10.043 1.00 95.69 107 ALA A C 1
ATOM 874 O O . ALA A 1 107 ? -5.704 0.510 -10.644 1.00 95.69 107 ALA A O 1
ATOM 875 N N . THR A 1 108 ? -7.339 1.932 -10.078 1.00 94.44 108 THR A N 1
ATOM 876 C CA . THR A 1 108 ? -6.790 3.069 -10.838 1.00 94.44 108 THR A CA 1
ATOM 877 C C . THR A 1 108 ? -5.443 3.525 -10.281 1.00 94.44 108 THR A C 1
ATOM 879 O O . THR A 1 108 ? -4.497 3.728 -11.043 1.00 94.44 108 THR A O 1
ATOM 882 N N . GLY A 1 109 ? -5.341 3.643 -8.952 1.00 93.69 109 GLY A N 1
ATOM 883 C CA . GLY A 1 109 ? -4.096 3.996 -8.269 1.00 93.69 109 GLY A CA 1
ATOM 884 C C . GLY A 1 109 ? -3.030 2.923 -8.467 1.00 93.69 109 GLY A C 1
ATOM 885 O O . GLY A 1 109 ? -1.903 3.243 -8.840 1.00 93.69 109 GLY A O 1
ATOM 886 N N . PHE A 1 110 ? -3.424 1.653 -8.335 1.00 96.19 110 PHE A N 1
ATOM 887 C CA . PHE A 1 110 ? -2.556 0.505 -8.576 1.00 96.19 110 PHE A CA 1
ATOM 888 C C . PHE A 1 110 ? -1.960 0.537 -9.985 1.00 96.19 110 PHE A C 1
ATOM 890 O O . PHE A 1 110 ? -0.744 0.526 -10.145 1.00 96.19 110 PHE A O 1
ATOM 897 N N . LYS A 1 111 ? -2.807 0.635 -11.018 1.00 95.44 111 LYS A N 1
ATOM 898 C CA . LYS A 1 111 ? -2.367 0.630 -12.420 1.00 95.44 111 LYS A CA 1
ATOM 899 C C . LYS A 1 111 ? -1.431 1.798 -12.725 1.00 95.44 111 LYS A C 1
ATOM 901 O O . LYS A 1 111 ? -0.415 1.611 -13.391 1.00 95.44 111 LYS A O 1
ATOM 906 N N . LYS A 1 112 ? -1.768 3.000 -12.246 1.00 94.69 112 LYS A N 1
ATOM 907 C CA . LYS A 1 112 ? -0.958 4.204 -12.466 1.00 94.69 112 LYS A CA 1
ATOM 908 C C . LYS A 1 112 ? 0.435 4.056 -11.851 1.00 94.69 112 LYS A C 1
ATOM 910 O O . LYS A 1 112 ? 1.423 4.308 -12.537 1.00 94.69 112 LYS A O 1
ATOM 915 N N . LEU A 1 113 ? 0.511 3.616 -10.595 1.00 94.75 113 LEU A N 1
ATOM 916 C CA . LEU A 1 113 ? 1.782 3.447 -9.896 1.00 94.75 113 LEU A CA 1
ATOM 917 C C . LEU A 1 113 ? 2.596 2.270 -10.451 1.00 94.75 113 LEU A C 1
ATOM 919 O O . LEU A 1 113 ? 3.784 2.435 -10.701 1.00 94.75 113 LEU A O 1
ATOM 923 N N . ALA A 1 114 ? 1.968 1.126 -10.739 1.00 94.56 114 ALA A N 1
ATOM 924 C CA . ALA A 1 114 ? 2.640 -0.022 -11.352 1.00 94.56 114 ALA A CA 1
ATOM 925 C C . ALA A 1 114 ? 3.285 0.343 -12.698 1.00 94.56 114 ALA A C 1
ATOM 927 O O . ALA A 1 114 ? 4.453 0.042 -12.923 1.00 94.56 114 ALA A O 1
ATOM 928 N N 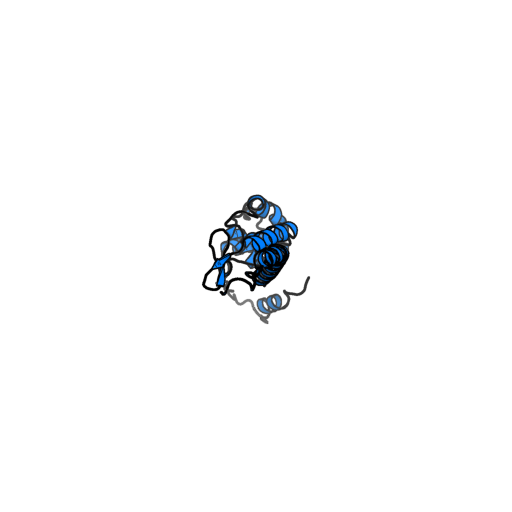. ASN A 1 115 ? 2.560 1.051 -13.571 1.00 92.88 115 ASN A N 1
ATOM 929 C CA . ASN A 1 115 ? 3.107 1.504 -14.852 1.00 92.88 115 ASN A CA 1
ATOM 930 C C . ASN A 1 115 ? 4.300 2.450 -14.670 1.00 92.88 115 ASN A C 1
ATOM 932 O O . ASN A 1 115 ? 5.294 2.328 -15.381 1.00 92.88 115 ASN A O 1
ATOM 936 N N . MET A 1 116 ? 4.213 3.385 -13.720 1.00 91.94 116 MET A N 1
ATOM 937 C CA . MET A 1 116 ? 5.318 4.296 -13.422 1.00 91.94 116 MET A CA 1
ATOM 938 C C . MET A 1 116 ? 6.546 3.530 -12.910 1.00 91.94 116 MET A C 1
ATOM 940 O O . MET A 1 116 ? 7.646 3.737 -13.422 1.00 91.94 116 MET A O 1
ATOM 944 N N . LEU A 1 117 ? 6.356 2.583 -11.989 1.00 92.12 117 LEU A N 1
ATOM 945 C CA . LEU A 1 117 ? 7.437 1.754 -11.460 1.00 92.12 117 LEU A CA 1
ATOM 946 C C . LEU A 1 117 ? 8.072 0.870 -12.541 1.00 92.12 117 LEU A C 1
ATOM 948 O O . LEU A 1 117 ? 9.295 0.821 -12.625 1.00 92.12 117 LEU A O 1
ATOM 952 N N . ALA A 1 118 ? 7.288 0.245 -13.424 1.00 91.69 118 ALA A N 1
ATOM 953 C CA . ALA A 1 118 ? 7.820 -0.564 -14.528 1.00 91.69 118 ALA A CA 1
ATOM 954 C C . ALA A 1 118 ? 8.783 0.231 -15.433 1.00 91.69 118 ALA A C 1
ATOM 956 O O . ALA A 1 118 ? 9.747 -0.322 -15.963 1.00 91.69 118 ALA A O 1
ATOM 957 N N . MET A 1 119 ? 8.546 1.539 -15.577 1.00 90.19 119 MET A N 1
ATOM 958 C CA . MET A 1 119 ? 9.384 2.438 -16.373 1.00 90.19 119 MET A CA 1
ATOM 959 C C . MET A 1 119 ? 10.590 3.001 -15.608 1.00 90.19 119 MET A C 1
ATOM 961 O O . MET A 1 119 ? 11.559 3.414 -16.242 1.00 90.19 119 MET A O 1
ATOM 965 N N . GLN A 1 120 ? 10.540 3.055 -14.273 1.00 88.62 120 GLN A N 1
ATOM 966 C CA . GLN A 1 120 ? 11.519 3.786 -13.458 1.00 88.62 120 GLN A CA 1
ATOM 967 C C . GLN A 1 120 ? 12.399 2.913 -12.559 1.00 8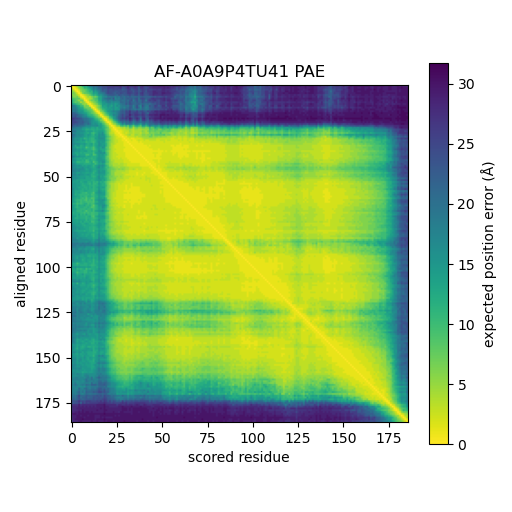8.62 120 GLN A C 1
ATOM 969 O O . GLN A 1 120 ? 13.457 3.384 -12.136 1.00 88.62 120 GLN A O 1
ATOM 974 N N . ILE A 1 121 ? 12.000 1.668 -12.270 1.00 88.38 121 ILE A N 1
ATOM 975 C CA . ILE A 1 121 ? 12.789 0.754 -11.438 1.00 88.38 121 ILE A CA 1
ATOM 976 C C . ILE A 1 121 ? 14.180 0.572 -12.040 1.00 88.38 121 ILE A C 1
ATOM 978 O O . ILE A 1 121 ? 14.354 0.346 -13.243 1.00 88.38 121 ILE A O 1
ATOM 982 N N . ARG A 1 122 ? 15.177 0.648 -11.161 1.00 88.19 122 ARG A N 1
ATOM 983 C CA . ARG A 1 122 ? 16.581 0.400 -11.479 1.00 88.19 122 ARG A CA 1
ATOM 984 C C . ARG A 1 122 ? 17.027 -0.889 -10.813 1.00 88.19 122 ARG A C 1
ATOM 986 O O . ARG A 1 122 ? 16.483 -1.268 -9.785 1.00 88.19 122 ARG A O 1
ATOM 993 N N . THR A 1 123 ? 18.032 -1.536 -11.375 1.00 89.31 123 THR A N 1
ATOM 994 C CA . THR A 1 123 ? 18.719 -2.667 -10.745 1.00 89.31 123 THR A CA 1
ATOM 995 C C . THR A 1 123 ? 20.130 -2.227 -10.381 1.00 89.31 123 THR A C 1
ATOM 997 O O . THR A 1 123 ? 20.781 -1.553 -11.182 1.00 89.31 123 THR A O 1
ATOM 1000 N N . ASN A 1 124 ? 20.591 -2.556 -9.176 1.00 88.62 124 ASN A N 1
ATOM 1001 C CA . ASN A 1 124 ? 21.989 -2.345 -8.794 1.00 88.62 124 ASN A CA 1
ATOM 1002 C C . ASN A 1 124 ? 22.883 -3.504 -9.279 1.00 88.62 124 ASN A C 1
ATOM 1004 O O . ASN A 1 124 ? 22.409 -4.421 -9.953 1.00 88.62 124 ASN A O 1
ATOM 1008 N N . ALA A 1 125 ? 24.180 -3.445 -8.960 1.00 88.81 125 ALA A N 1
ATOM 1009 C CA . ALA A 1 125 ? 25.151 -4.464 -9.363 1.00 88.81 125 ALA A CA 1
ATOM 1010 C C . ALA A 1 125 ? 24.844 -5.845 -8.756 1.00 88.81 125 ALA A C 1
ATOM 1012 O O . ALA A 1 125 ? 25.132 -6.867 -9.370 1.00 88.81 125 ALA A O 1
ATOM 1013 N N . GLU A 1 126 ? 24.210 -5.872 -7.584 1.00 87.19 126 GLU A N 1
ATOM 1014 C CA . GLU A 1 126 ? 23.787 -7.086 -6.885 1.00 87.19 126 GLU A CA 1
ATOM 1015 C C . GLU A 1 126 ? 22.456 -7.658 -7.414 1.00 87.19 126 GLU A C 1
ATOM 1017 O O . GLU A 1 126 ? 22.005 -8.699 -6.946 1.00 87.19 126 GLU A O 1
ATOM 1022 N N . GLY A 1 127 ? 21.811 -6.995 -8.381 1.00 84.44 127 GLY A N 1
ATOM 1023 C CA . GLY A 1 127 ? 20.532 -7.424 -8.956 1.00 84.44 127 GLY A CA 1
ATOM 1024 C C . GLY A 1 127 ? 19.292 -7.028 -8.144 1.00 84.44 127 GLY A C 1
ATOM 1025 O O . GLY A 1 127 ? 18.176 -7.382 -8.522 1.00 84.44 127 GLY A O 1
ATOM 1026 N N . HIS A 1 128 ? 19.443 -6.255 -7.067 1.00 88.69 128 HIS A N 1
ATOM 1027 C CA . HIS A 1 128 ? 18.320 -5.730 -6.294 1.00 88.69 128 HIS A CA 1
ATOM 1028 C C . HIS A 1 128 ? 17.611 -4.593 -7.033 1.00 88.69 128 HIS A C 1
ATOM 1030 O O . HIS A 1 128 ? 18.237 -3.680 -7.582 1.00 88.69 128 HIS A O 1
ATOM 1036 N N . CYS A 1 129 ? 16.278 -4.630 -7.000 1.00 90.50 129 CYS A N 1
ATOM 1037 C CA . CYS A 1 129 ? 15.440 -3.568 -7.539 1.00 90.50 129 CYS A CA 1
ATOM 1038 C C . CYS A 1 129 ? 15.429 -2.365 -6.601 1.00 90.50 129 CYS A C 1
ATOM 1040 O O . CYS A 1 129 ? 15.123 -2.497 -5.418 1.00 90.50 129 CYS A O 1
ATOM 1042 N N . LEU A 1 130 ? 15.687 -1.183 -7.147 1.00 91.56 130 LEU A N 1
ATOM 1043 C CA . LEU A 1 130 ? 15.679 0.084 -6.436 1.00 91.56 130 LEU A CA 1
ATOM 1044 C C . LEU A 1 130 ? 14.570 0.998 -6.966 1.00 91.56 130 LEU A C 1
ATOM 1046 O O . LEU A 1 130 ? 14.328 1.096 -8.173 1.00 91.56 130 LEU A O 1
ATOM 1050 N N . THR A 1 131 ? 13.934 1.705 -6.038 1.00 88.81 131 THR A N 1
ATOM 1051 C CA . THR A 1 131 ? 13.057 2.848 -6.313 1.00 88.81 131 THR A CA 1
ATOM 1052 C C . THR A 1 131 ? 13.857 4.003 -6.917 1.00 88.81 131 THR A C 1
ATOM 1054 O O . THR A 1 131 ? 15.086 4.054 -6.816 1.00 88.81 131 THR A O 1
ATOM 1057 N N . THR A 1 132 ? 13.164 4.997 -7.476 1.00 84.75 132 THR A N 1
ATOM 1058 C CA . THR A 1 132 ? 13.792 6.240 -7.960 1.00 84.75 132 THR A CA 1
ATOM 1059 C C . THR A 1 132 ? 14.566 6.969 -6.851 1.00 84.75 132 THR A C 1
ATOM 1061 O O . THR A 1 132 ? 15.570 7.616 -7.132 1.00 84.75 132 THR A O 1
ATOM 1064 N N . GLY A 1 133 ? 14.151 6.817 -5.587 1.00 85.50 133 GLY A N 1
ATOM 1065 C CA . GLY A 1 133 ? 14.852 7.345 -4.411 1.00 85.50 133 GLY A CA 1
ATOM 1066 C C . GLY A 1 133 ? 16.006 6.479 -3.890 1.00 85.50 133 GLY A C 1
ATOM 1067 O O . GLY A 1 133 ? 16.532 6.767 -2.821 1.00 85.50 133 GLY A O 1
ATOM 1068 N N . GLY A 1 134 ? 16.376 5.397 -4.583 1.00 86.81 134 GLY A N 1
ATOM 1069 C CA . GLY A 1 134 ? 17.488 4.518 -4.203 1.00 86.81 134 GLY A CA 1
ATOM 1070 C C . GLY A 1 134 ? 17.178 3.511 -3.090 1.00 86.81 134 GLY A C 1
ATOM 1071 O O . GLY A 1 134 ? 18.058 2.749 -2.697 1.00 86.81 134 GLY A O 1
ATOM 1072 N N . ARG A 1 135 ? 15.939 3.459 -2.583 1.00 89.62 135 ARG A N 1
ATOM 1073 C CA . ARG A 1 135 ? 15.514 2.426 -1.622 1.00 89.62 135 ARG A CA 1
ATOM 1074 C C . ARG A 1 135 ? 15.287 1.097 -2.332 1.00 89.62 135 ARG A C 1
ATOM 1076 O O . ARG A 1 135 ? 14.671 1.097 -3.396 1.00 89.62 135 ARG A O 1
ATOM 1083 N N . GLY A 1 136 ? 15.727 -0.000 -1.723 1.00 91.06 136 GLY A N 1
ATOM 1084 C CA . GLY A 1 136 ? 15.460 -1.354 -2.208 1.00 91.06 136 GLY A CA 1
ATOM 1085 C C . GLY A 1 136 ? 13.982 -1.720 -2.100 1.00 91.06 136 GLY A C 1
ATOM 1086 O O . GLY A 1 136 ? 13.370 -1.492 -1.058 1.00 91.06 136 GLY A O 1
ATOM 1087 N N . LEU A 1 137 ? 13.406 -2.255 -3.178 1.00 90.44 137 LEU A N 1
ATOM 1088 C CA . LEU A 1 137 ? 12.013 -2.719 -3.215 1.00 90.44 137 LEU A CA 1
ATOM 1089 C C . LEU A 1 137 ? 11.796 -3.938 -2.311 1.00 90.44 137 LEU A C 1
ATOM 1091 O O . LEU A 1 137 ? 10.689 -4.135 -1.830 1.00 90.44 137 LEU A O 1
ATOM 1095 N N . ASP A 1 138 ? 12.848 -4.715 -2.055 1.00 88.44 138 ASP A N 1
ATOM 1096 C CA . ASP A 1 138 ? 12.891 -5.834 -1.107 1.00 88.44 138 ASP A CA 1
ATOM 1097 C C . ASP A 1 138 ? 12.601 -5.408 0.341 1.00 88.44 138 ASP A C 1
ATOM 1099 O O . ASP A 1 138 ? 12.168 -6.221 1.153 1.00 88.44 138 ASP A O 1
ATOM 1103 N N . LYS A 1 139 ? 12.811 -4.126 0.658 1.00 91.31 139 LYS A N 1
ATOM 1104 C CA . LYS A 1 139 ? 12.586 -3.554 1.994 1.00 91.31 139 LYS A CA 1
ATOM 1105 C C . LYS A 1 139 ? 11.221 -2.891 2.151 1.00 91.31 139 LYS A C 1
ATOM 1107 O O . LYS A 1 139 ? 10.926 -2.381 3.227 1.00 91.31 139 LYS A O 1
ATOM 1112 N N . LEU A 1 140 ? 10.441 -2.818 1.077 1.00 93.62 140 LEU A N 1
ATOM 1113 C CA . LEU A 1 140 ? 9.145 -2.151 1.048 1.00 93.62 140 LEU A CA 1
ATOM 1114 C C . LEU A 1 140 ? 8.029 -3.188 1.063 1.00 93.62 140 LEU A C 1
ATOM 1116 O O . LEU A 1 140 ? 8.160 -4.262 0.473 1.00 93.62 140 LEU A O 1
ATOM 1120 N N . GLN A 1 141 ? 6.898 -2.844 1.673 1.00 95.50 141 GLN A N 1
ATOM 1121 C CA . GLN A 1 141 ? 5.723 -3.689 1.575 1.00 95.50 141 GLN A CA 1
ATOM 1122 C C . GLN A 1 141 ? 5.158 -3.616 0.151 1.00 95.50 141 GLN A C 1
ATOM 1124 O O . GLN A 1 141 ? 4.730 -2.560 -0.320 1.00 95.50 141 GLN A O 1
ATOM 1129 N N . MET A 1 142 ? 5.146 -4.757 -0.540 1.00 95.50 142 MET A N 1
ATOM 1130 C CA . MET A 1 142 ? 4.724 -4.859 -1.936 1.00 95.50 142 MET A CA 1
ATOM 1131 C C . MET A 1 142 ? 3.705 -5.988 -2.127 1.00 95.50 142 MET A C 1
ATOM 1133 O O . MET A 1 142 ? 3.783 -7.018 -1.456 1.00 95.50 142 MET A O 1
ATOM 1137 N N . PRO A 1 143 ? 2.745 -5.834 -3.058 1.00 96.50 143 PRO A N 1
ATOM 1138 C CA . PRO A 1 143 ? 1.857 -6.925 -3.438 1.00 96.50 143 PRO A CA 1
ATOM 1139 C C . PRO A 1 143 ? 2.637 -8.177 -3.879 1.00 96.50 143 PRO A C 1
ATOM 1141 O O . PRO A 1 143 ? 3.637 -8.049 -4.592 1.00 96.50 143 PRO A O 1
ATOM 1144 N N . PRO A 1 144 ? 2.178 -9.393 -3.539 1.00 94.62 144 PRO A N 1
ATOM 1145 C CA . PRO A 1 144 ? 2.883 -10.619 -3.904 1.00 94.62 144 PRO A CA 1
ATOM 1146 C C . PRO A 1 144 ? 3.122 -10.745 -5.416 1.00 94.62 144 PRO A C 1
ATOM 1148 O O . PRO A 1 144 ? 2.198 -10.581 -6.214 1.00 94.62 144 PRO A O 1
ATOM 1151 N N . GLY A 1 145 ? 4.365 -11.047 -5.806 1.00 93.69 145 GLY A N 1
ATOM 1152 C CA . GLY A 1 145 ? 4.776 -11.265 -7.200 1.00 93.69 145 GLY A CA 1
ATOM 1153 C C . GLY A 1 145 ? 4.823 -10.010 -8.077 1.00 93.69 145 GLY A C 1
ATOM 1154 O O . GLY A 1 145 ? 5.152 -10.110 -9.258 1.00 93.69 145 GLY A O 1
ATOM 1155 N N . ILE A 1 146 ? 4.505 -8.821 -7.551 1.00 94.38 146 ILE A N 1
ATOM 1156 C CA . ILE A 1 146 ? 4.442 -7.609 -8.379 1.00 94.38 146 ILE A CA 1
ATOM 1157 C C . ILE A 1 146 ? 5.809 -7.204 -8.921 1.00 94.38 146 ILE A C 1
ATOM 1159 O O . ILE A 1 146 ? 5.895 -6.754 -10.055 1.00 94.38 146 ILE A O 1
ATOM 1163 N N . VAL A 1 147 ? 6.876 -7.385 -8.140 1.00 92.88 147 VAL A N 1
ATOM 1164 C CA . VAL A 1 147 ? 8.233 -6.992 -8.541 1.00 92.88 147 VAL A CA 1
ATOM 1165 C C . VAL A 1 147 ? 8.666 -7.788 -9.772 1.00 92.88 147 VAL A C 1
ATOM 1167 O O . VAL A 1 147 ? 9.107 -7.191 -10.752 1.00 92.88 147 VAL A O 1
ATOM 1170 N N . ASP A 1 148 ? 8.421 -9.099 -9.780 1.00 92.62 148 ASP A N 1
ATOM 1171 C CA . ASP A 1 148 ? 8.709 -9.965 -10.928 1.00 92.62 148 ASP A CA 1
ATOM 1172 C C . ASP A 1 148 ? 7.904 -9.556 -12.165 1.00 92.62 148 ASP A C 1
ATOM 1174 O O . ASP A 1 148 ? 8.439 -9.488 -13.272 1.00 92.62 148 ASP A O 1
ATOM 1178 N N . HIS A 1 149 ? 6.624 -9.211 -11.985 1.00 93.19 149 HIS A N 1
ATOM 1179 C CA . HIS A 1 149 ? 5.787 -8.721 -13.082 1.00 93.19 149 HIS A CA 1
ATOM 1180 C C . HIS A 1 149 ? 6.309 -7.393 -13.644 1.00 93.19 149 HIS A C 1
ATOM 1182 O O . HIS A 1 149 ? 6.359 -7.221 -14.862 1.00 93.19 149 HIS A O 1
ATOM 1188 N N . LEU A 1 150 ? 6.726 -6.459 -12.783 1.00 92.44 150 LEU A N 1
ATOM 1189 C CA . LEU A 1 150 ? 7.304 -5.181 -13.204 1.00 92.44 150 LEU A CA 1
ATOM 1190 C C . LEU A 1 150 ? 8.605 -5.394 -13.987 1.00 92.44 150 LEU A C 1
ATOM 1192 O O . LEU A 1 150 ? 8.794 -4.774 -15.034 1.00 92.44 150 LEU A O 1
ATOM 1196 N N . LEU A 1 151 ? 9.466 -6.303 -13.525 1.00 90.75 151 LEU A N 1
ATOM 1197 C CA . LEU A 1 151 ? 10.700 -6.672 -14.216 1.00 90.75 151 LEU A CA 1
ATOM 1198 C C . LEU A 1 151 ? 10.437 -7.335 -15.569 1.00 90.75 151 LEU A C 1
ATOM 1200 O O . LEU A 1 151 ? 11.077 -6.972 -16.553 1.00 90.75 151 LEU A O 1
ATOM 1204 N N . SER A 1 152 ? 9.470 -8.250 -15.642 1.00 92.19 152 SER A N 1
ATOM 1205 C CA . SER A 1 152 ? 9.075 -8.909 -16.891 1.00 92.19 152 SER A CA 1
ATOM 1206 C C . SER A 1 152 ? 8.554 -7.904 -17.924 1.00 92.19 152 SER A C 1
ATOM 1208 O O . SER A 1 152 ? 8.995 -7.902 -19.076 1.00 92.19 152 SER A O 1
ATOM 1210 N N . ILE A 1 153 ? 7.681 -6.980 -17.504 1.00 91.50 153 ILE A N 1
ATOM 1211 C CA . ILE A 1 153 ? 7.187 -5.894 -18.362 1.00 91.50 153 ILE A CA 1
ATOM 1212 C C . ILE A 1 153 ? 8.351 -5.026 -18.841 1.00 91.50 153 ILE A C 1
ATOM 1214 O O . ILE A 1 153 ? 8.449 -4.716 -20.030 1.00 91.50 153 ILE A O 1
ATOM 1218 N N . ARG A 1 154 ? 9.252 -4.648 -17.931 1.00 89.88 154 ARG A N 1
ATOM 1219 C CA . ARG A 1 154 ? 10.411 -3.817 -18.255 1.00 89.88 154 ARG A CA 1
ATOM 1220 C C . ARG A 1 154 ? 11.332 -4.502 -19.267 1.00 89.88 154 ARG A C 1
ATOM 1222 O O . ARG A 1 154 ? 11.733 -3.850 -20.227 1.00 89.88 154 ARG A O 1
ATOM 1229 N N . ALA A 1 155 ? 11.623 -5.791 -19.093 1.00 91.06 155 ALA A N 1
ATOM 1230 C CA . ALA A 1 155 ? 12.420 -6.574 -20.037 1.00 91.06 155 ALA A CA 1
ATOM 1231 C C . ALA A 1 155 ? 11.790 -6.563 -21.438 1.00 91.06 155 ALA A C 1
ATOM 1233 O O . ALA A 1 155 ? 12.455 -6.193 -22.402 1.00 91.06 155 ALA A O 1
ATOM 1234 N N . SER A 1 156 ? 10.480 -6.815 -21.534 1.00 92.88 156 SER A N 1
ATOM 1235 C CA . SER A 1 156 ? 9.754 -6.768 -22.809 1.00 92.88 156 SER A CA 1
ATOM 1236 C C . SER A 1 156 ? 9.798 -5.385 -23.474 1.00 92.88 156 SER A C 1
ATOM 1238 O O . SER A 1 156 ? 9.977 -5.278 -24.688 1.00 92.88 156 SER A O 1
ATOM 1240 N N . ILE A 1 157 ? 9.661 -4.300 -22.703 1.00 90.69 157 ILE A N 1
ATOM 1241 C CA . ILE A 1 157 ? 9.760 -2.933 -23.238 1.00 90.69 157 ILE A CA 1
ATOM 1242 C C . ILE A 1 157 ? 11.170 -2.664 -23.772 1.00 90.69 157 ILE A C 1
ATOM 1244 O O . ILE A 1 157 ? 11.308 -2.132 -24.873 1.00 90.69 157 ILE A O 1
ATOM 1248 N N . VAL A 1 158 ? 12.207 -3.045 -23.024 1.00 91.06 158 VAL A N 1
ATOM 1249 C CA . VAL A 1 158 ? 13.606 -2.867 -23.435 1.00 91.06 158 VAL A CA 1
ATOM 1250 C C . VAL A 1 158 ? 13.915 -3.669 -24.699 1.00 91.06 158 VAL A C 1
ATOM 1252 O O . VAL A 1 158 ? 14.495 -3.115 -25.628 1.00 91.06 158 VAL A O 1
ATOM 1255 N N . GLU A 1 159 ? 13.477 -4.925 -24.784 1.00 93.81 159 GLU A N 1
ATOM 1256 C CA . GLU A 1 159 ? 13.641 -5.762 -25.980 1.00 93.81 159 GLU A CA 1
ATOM 1257 C C . GLU A 1 159 ? 12.958 -5.151 -27.205 1.00 93.81 159 GLU A C 1
ATOM 1259 O O . GLU A 1 159 ? 13.547 -5.089 -28.285 1.00 93.81 159 GLU A O 1
ATOM 1264 N N . ARG A 1 160 ? 11.734 -4.635 -27.041 1.00 93.38 160 ARG A N 1
ATOM 1265 C CA . ARG A 1 160 ? 11.008 -3.961 -28.125 1.00 93.38 160 ARG A CA 1
ATOM 1266 C C . ARG A 1 160 ? 11.716 -2.689 -28.579 1.00 93.38 160 ARG A C 1
ATOM 1268 O O . ARG A 1 160 ? 11.841 -2.471 -29.781 1.00 93.38 160 ARG A O 1
ATOM 1275 N N . LEU A 1 161 ? 12.183 -1.863 -27.643 1.00 92.00 161 LEU A N 1
ATOM 1276 C CA . LEU A 1 161 ? 12.939 -0.650 -27.963 1.00 92.00 161 LEU A CA 1
ATOM 1277 C C . LEU A 1 161 ? 14.248 -0.988 -28.676 1.00 92.00 161 LEU A C 1
ATOM 1279 O O . LEU A 1 161 ? 14.556 -0.377 -29.694 1.00 92.00 161 LEU A O 1
ATOM 1283 N N . HIS A 1 162 ? 14.977 -1.992 -28.191 1.00 92.88 162 HIS A N 1
ATOM 1284 C CA . HIS A 1 162 ? 16.191 -2.480 -28.834 1.00 92.88 162 HIS A CA 1
ATOM 1285 C C . HIS A 1 162 ? 15.910 -2.972 -30.258 1.00 92.88 162 HIS A C 1
ATOM 1287 O O . HIS A 1 162 ? 16.603 -2.566 -31.184 1.00 92.88 162 HIS A O 1
ATOM 1293 N N . GLY A 1 163 ? 14.852 -3.763 -30.461 1.00 93.94 163 GLY A N 1
ATOM 1294 C CA . GLY A 1 163 ? 14.449 -4.244 -31.784 1.00 93.94 163 GLY A CA 1
ATOM 1295 C C . GLY A 1 163 ? 14.141 -3.112 -32.768 1.00 93.94 163 GLY A C 1
ATOM 1296 O O . GLY A 1 163 ? 14.604 -3.153 -33.907 1.00 93.94 163 GLY A O 1
ATOM 1297 N N . VAL A 1 164 ? 13.421 -2.077 -32.320 1.00 93.81 164 VAL A N 1
ATOM 1298 C CA . VAL A 1 164 ? 13.159 -0.875 -33.128 1.00 93.81 164 VAL A CA 1
ATOM 1299 C C . VAL A 1 164 ? 14.463 -0.138 -33.434 1.00 93.81 164 VAL A C 1
ATOM 1301 O O . VAL A 1 164 ? 14.737 0.167 -34.585 1.00 93.81 164 VAL A O 1
ATOM 1304 N N . CYS A 1 165 ? 15.322 0.118 -32.449 1.00 92.06 165 CYS A N 1
ATOM 1305 C CA . CYS A 1 165 ? 16.592 0.801 -32.704 1.00 92.06 165 CYS A CA 1
ATOM 1306 C C . CYS A 1 165 ? 17.480 0.018 -33.688 1.00 92.06 165 CYS A C 1
ATOM 1308 O O . CYS A 1 165 ? 18.014 0.594 -34.636 1.00 92.06 165 CYS A O 1
ATOM 1310 N N . CYS A 1 166 ? 17.597 -1.299 -33.514 1.00 92.38 166 CYS A N 1
ATOM 1311 C CA . CYS A 1 166 ? 18.394 -2.156 -34.385 1.00 92.38 166 CYS A CA 1
ATOM 1312 C C . CYS A 1 166 ? 17.869 -2.197 -35.822 1.00 92.38 166 CYS A C 1
ATOM 1314 O O . CYS A 1 166 ? 18.681 -2.247 -36.745 1.00 92.38 166 CYS A O 1
ATOM 1316 N N . CYS A 1 167 ? 16.550 -2.151 -36.043 1.00 92.00 167 CYS A N 1
ATOM 1317 C CA . CYS A 1 167 ? 16.016 -2.178 -37.406 1.00 92.00 167 CYS A CA 1
ATOM 1318 C C . CYS A 1 167 ? 16.365 -0.914 -38.209 1.00 92.00 167 CYS A C 1
ATOM 1320 O O . CYS A 1 167 ? 16.520 -1.010 -39.423 1.00 92.00 167 CYS A O 1
ATOM 1322 N N . TYR A 1 168 ? 16.566 0.232 -37.548 1.00 90.31 168 TYR A N 1
ATOM 1323 C CA . TYR A 1 168 ? 17.016 1.470 -38.195 1.00 90.31 168 TYR A CA 1
ATOM 1324 C C . TYR A 1 168 ? 18.540 1.580 -38.301 1.00 90.31 168 TYR A C 1
ATOM 1326 O O . TYR A 1 168 ? 19.053 2.040 -39.317 1.00 90.31 168 TYR A O 1
ATOM 1334 N N . VAL A 1 169 ? 19.274 1.174 -37.263 1.00 91.19 169 VAL A N 1
ATOM 1335 C CA . VAL A 1 169 ? 20.734 1.359 -37.202 1.00 91.19 169 VAL A CA 1
ATOM 1336 C C . VAL A 1 169 ? 21.476 0.339 -38.067 1.00 91.19 169 VAL A C 1
ATOM 1338 O O . VAL A 1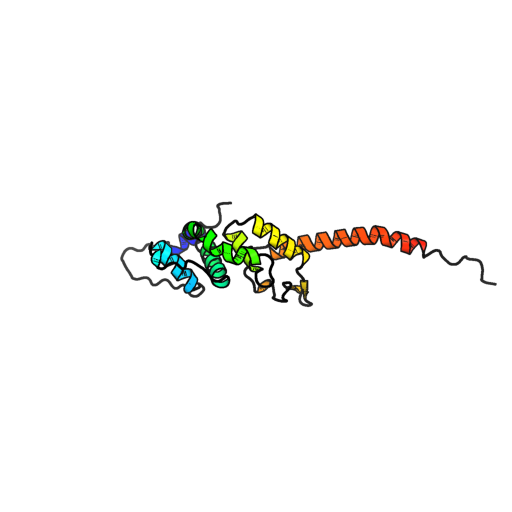 169 ? 22.423 0.703 -38.762 1.00 91.19 169 VAL A O 1
ATOM 1341 N N . ASN A 1 170 ? 21.047 -0.927 -38.066 1.00 90.06 170 ASN A N 1
ATOM 1342 C CA . ASN A 1 170 ? 21.773 -1.992 -38.764 1.00 90.06 170 ASN A CA 1
ATOM 1343 C C . ASN A 1 170 ? 21.892 -1.764 -40.285 1.00 90.06 170 ASN A C 1
ATOM 1345 O O . ASN A 1 170 ? 22.984 -1.983 -40.809 1.00 90.06 170 ASN A O 1
ATOM 1349 N N . PRO A 1 171 ? 20.851 -1.292 -41.005 1.00 90.75 171 PRO A N 1
ATOM 1350 C CA . PRO A 1 171 ? 20.980 -0.965 -42.426 1.00 90.75 171 PRO A CA 1
ATOM 1351 C C . PRO A 1 171 ? 22.012 0.136 -42.709 1.00 90.75 171 PRO A C 1
ATOM 1353 O O . PRO A 1 171 ? 22.829 -0.022 -43.610 1.00 90.75 171 PRO A O 1
ATOM 1356 N N . ILE A 1 172 ? 22.034 1.206 -41.905 1.00 87.69 172 ILE A N 1
ATOM 1357 C CA . ILE A 1 172 ? 22.975 2.330 -42.074 1.00 87.69 172 ILE A CA 1
ATOM 1358 C C . ILE A 1 172 ? 24.418 1.850 -41.891 1.00 87.69 172 ILE A C 1
ATOM 1360 O O . ILE A 1 172 ? 25.302 2.182 -42.681 1.00 87.69 172 ILE A O 1
ATOM 1364 N N . LEU A 1 173 ? 24.657 1.027 -40.865 1.00 85.88 173 LEU A N 1
ATOM 1365 C CA . LEU A 1 173 ? 25.980 0.458 -40.614 1.00 85.88 173 LEU A CA 1
ATOM 1366 C C . LEU A 1 173 ? 26.428 -0.474 -41.749 1.00 85.88 173 LEU A C 1
ATOM 1368 O O . LEU A 1 173 ? 27.604 -0.463 -42.113 1.00 85.88 173 LEU A O 1
ATOM 1372 N N . ALA A 1 174 ? 25.507 -1.239 -42.343 1.00 84.44 174 ALA A N 1
ATOM 1373 C CA . ALA A 1 174 ? 25.803 -2.113 -43.477 1.00 84.44 174 ALA A CA 1
ATOM 1374 C C . ALA A 1 174 ? 26.162 -1.324 -44.751 1.00 84.44 174 ALA A C 1
ATOM 1376 O O . ALA A 1 174 ? 27.071 -1.718 -45.479 1.00 84.44 174 ALA A O 1
ATOM 1377 N N . GLU A 1 175 ? 25.502 -0.191 -44.993 1.00 77.56 175 GLU A N 1
ATOM 1378 C CA . GLU A 1 175 ? 25.740 0.674 -46.155 1.00 77.56 175 GLU A CA 1
ATOM 1379 C C . GLU A 1 175 ? 27.053 1.469 -46.035 1.00 77.56 175 GLU A C 1
ATOM 1381 O O . GLU A 1 175 ? 27.739 1.706 -47.025 1.00 77.56 175 GLU A O 1
ATOM 1386 N N . SER A 1 176 ? 27.482 1.794 -44.810 1.00 67.44 176 SER A N 1
ATOM 1387 C CA . SER A 1 176 ? 28.807 2.382 -44.551 1.00 67.44 176 SER A CA 1
ATOM 1388 C C . SER A 1 176 ? 29.980 1.396 -44.682 1.00 67.44 176 SER A C 1
ATOM 1390 O O . SER A 1 176 ? 31.131 1.821 -44.754 1.00 67.44 176 SER A O 1
ATOM 1392 N N . TYR A 1 177 ? 29.707 0.087 -44.737 1.00 59.53 177 TYR A N 1
ATOM 1393 C CA . TYR A 1 177 ? 30.707 -0.987 -44.818 1.00 59.53 177 TYR A CA 1
ATOM 1394 C C . TYR A 1 177 ? 30.885 -1.508 -46.260 1.00 59.53 177 TYR A C 1
ATOM 1396 O O . TYR A 1 177 ? 31.050 -2.708 -46.495 1.00 59.53 177 TYR A O 1
ATOM 1404 N N . VAL A 1 178 ? 30.853 -0.622 -47.262 1.00 59.91 178 VAL A N 1
ATOM 1405 C CA . VAL A 1 178 ? 31.250 -0.967 -48.637 1.00 59.91 178 VAL A CA 1
ATOM 1406 C C . VAL A 1 178 ? 32.772 -1.166 -48.670 1.00 59.91 178 VAL A C 1
ATOM 1408 O O . VAL A 1 178 ? 33.543 -0.253 -48.383 1.00 59.91 178 VAL A O 1
ATOM 1411 N N . LYS A 1 179 ? 33.202 -2.398 -48.976 1.00 57.53 179 LYS A N 1
ATOM 1412 C CA . LYS A 1 179 ? 34.611 -2.836 -49.033 1.00 57.53 179 LYS A CA 1
ATOM 1413 C C . LYS A 1 179 ? 35.466 -1.929 -49.942 1.00 57.53 179 LYS A C 1
ATOM 1415 O O . LYS A 1 179 ? 34.970 -1.530 -50.996 1.00 57.53 179 LYS A O 1
ATOM 1420 N N . PRO A 1 180 ? 36.758 -1.690 -49.626 1.00 57.06 180 PRO A N 1
ATOM 1421 C CA . PRO A 1 180 ? 37.674 -1.067 -50.578 1.00 57.06 180 PRO A CA 1
ATOM 1422 C C . PRO A 1 180 ? 37.737 -1.905 -51.862 1.00 57.06 180 PRO A C 1
ATOM 1424 O O . PRO A 1 180 ? 37.784 -3.139 -51.809 1.00 57.06 180 PRO A O 1
ATOM 1427 N N . HIS A 1 181 ? 37.686 -1.227 -53.012 1.00 55.38 181 HIS A N 1
ATOM 1428 C CA . HIS A 1 181 ? 37.739 -1.855 -54.329 1.00 55.38 181 HIS A CA 1
ATOM 1429 C C . HIS A 1 181 ? 38.971 -2.775 -54.450 1.00 55.38 181 HIS A C 1
ATOM 1431 O O . HIS A 1 181 ? 40.078 -2.356 -54.105 1.00 55.38 181 HIS A O 1
ATOM 1437 N N . PRO A 1 182 ? 38.822 -4.009 -54.968 1.00 52.84 182 PRO A N 1
ATOM 1438 C CA . PRO A 1 182 ? 39.954 -4.865 -55.296 1.00 52.84 182 PRO A CA 1
ATOM 1439 C C . PRO A 1 182 ? 40.611 -4.317 -56.572 1.00 52.84 182 PRO A C 1
ATOM 1441 O O . PRO A 1 182 ? 40.268 -4.729 -57.676 1.00 52.84 182 PRO A O 1
ATOM 1444 N N . GLY A 1 183 ? 41.483 -3.319 -56.427 1.00 57.34 183 GLY A N 1
ATOM 1445 C CA . GLY A 1 183 ? 42.106 -2.638 -57.566 1.00 57.34 183 GLY A CA 1
ATOM 1446 C C . GLY A 1 183 ? 43.502 -2.070 -57.326 1.00 57.34 183 GLY A C 1
ATOM 1447 O O . GLY A 1 183 ? 44.288 -2.048 -58.267 1.00 57.34 183 GLY A O 1
ATOM 1448 N N . ASP A 1 184 ? 43.862 -1.709 -56.093 1.00 52.59 184 ASP A N 1
ATOM 1449 C CA . ASP A 1 184 ? 45.144 -1.048 -55.817 1.00 52.59 184 ASP A CA 1
ATOM 1450 C C . ASP A 1 184 ? 46.087 -1.944 -55.006 1.00 52.59 184 ASP A C 1
ATOM 1452 O O . ASP A 1 184 ? 46.401 -1.688 -53.847 1.00 52.59 184 ASP A O 1
ATOM 1456 N N . VAL A 1 185 ? 46.550 -3.021 -55.641 1.00 52.94 185 VAL A N 1
ATOM 1457 C CA . VAL A 1 185 ? 47.863 -3.601 -55.335 1.00 52.94 185 VAL A CA 1
ATOM 1458 C C . VAL A 1 185 ? 48.594 -3.746 -56.665 1.00 52.94 185 VAL A C 1
ATOM 1460 O O . VAL A 1 185 ? 48.410 -4.723 -57.393 1.00 52.94 185 VAL A O 1
ATOM 1463 N N . LYS A 1 186 ? 49.374 -2.719 -56.998 1.00 44.75 186 LYS A N 1
ATOM 1464 C CA . LYS A 1 186 ? 50.505 -2.808 -57.920 1.00 44.75 186 LYS A CA 1
ATOM 1465 C C . LYS A 1 186 ? 51.780 -2.602 -57.125 1.00 44.75 186 LYS A C 1
ATOM 1467 O O . LYS A 1 186 ? 51.763 -1.710 -56.249 1.00 44.75 186 LYS A O 1
#

Solvent-accessible surface area (backbone atoms only — not comparable to full-atom values): 11426 Å² total; per-residue (Å²): 140,91,84,81,67,68,67,63,62,47,68,79,64,72,63,92,71,83,70,96,66,92,77,83,82,87,62,91,90,56,55,68,69,34,49,51,49,53,50,32,56,77,68,68,39,60,90,77,49,76,76,70,58,56,71,69,51,49,50,49,35,42,52,50,21,67,75,67,70,39,54,77,78,50,51,88,48,45,62,65,42,43,56,81,52,55,86,40,49,80,40,81,89,31,69,47,48,45,26,48,18,60,72,74,60,39,60,69,60,26,53,54,41,50,55,51,44,35,75,53,57,42,65,51,98,88,66,50,47,20,43,88,76,68,48,51,52,90,80,46,64,63,50,87,69,46,68,61,51,32,50,52,53,32,50,52,51,51,53,51,53,48,53,54,52,47,68,62,48,52,58,57,57,57,67,73,60,67,73,83,74,96,75,86,83,131